Protein AF-A0A528A328-F1 (afdb_monomer)

Mean predicted aligned error: 10.1 Å

Solvent-accessible surface area (backbone atoms only — not comparable to full-atom values): 20280 Å² total; per-residue (Å²): 141,82,87,83,80,82,81,82,80,79,80,78,79,71,83,81,82,72,77,69,77,69,71,61,53,51,69,28,57,78,76,39,37,48,49,30,46,51,32,46,52,52,65,34,55,24,26,31,38,63,46,91,80,43,56,60,36,64,26,91,90,56,56,72,57,54,87,68,56,26,10,54,72,44,31,53,42,51,80,50,40,56,34,80,84,41,39,85,50,71,60,88,83,60,57,90,80,44,56,45,72,46,92,92,31,29,45,74,56,52,77,40,63,56,55,30,54,50,25,37,76,72,71,38,53,66,82,52,16,73,36,63,86,58,40,70,76,72,56,93,68,87,82,75,37,47,42,71,79,43,34,32,39,46,29,31,34,68,56,39,48,52,52,34,60,75,57,34,54,46,23,68,69,32,44,50,54,50,50,54,31,34,77,69,64,78,41,73,77,93,72,78,57,56,82,18,33,40,36,42,37,34,30,29,66,61,53,95,86,57,67,70,71,50,36,58,74,49,35,35,79,86,72,43,52,28,26,55,45,35,42,35,42,36,31,34,54,42,94,73,31,38,37,32,37,34,36,33,66,92,50,82,84,58,93,66,74,62,50,63,88,62,63,83,63,75,86,30,63,98,30,28,57,55,39,46,45,56,43,30,70,44,56,58,69,43,48,99,84,68,47,77,51,70,55,67,48,70,65,57,34,26,87,48,71,87,36,27,64,68,61,59,53,69,59,66,37,82,54,81,82,54,69,62,42,98,85,67,46,71,54,89,59,79,44,56,70,79,71,79,72,86,76,85,77,133

Structure (mmCIF, N/CA/C/O backbone):
data_AF-A0A528A328-F1
#
_entry.id   AF-A0A528A328-F1
#
loop_
_atom_site.group_PDB
_atom_site.id
_atom_site.type_symbol
_atom_site.label_atom_id
_atom_site.label_alt_id
_atom_site.label_comp_id
_atom_site.label_asym_id
_atom_site.label_entity_id
_atom_site.label_seq_id
_atom_site.pdbx_PDB_ins_code
_atom_site.Cartn_x
_atom_site.Cartn_y
_atom_site.Cartn_z
_atom_site.occupancy
_atom_site.B_iso_or_equiv
_atom_site.auth_seq_id
_atom_site.auth_comp_id
_atom_site.auth_asym_id
_atom_site.auth_atom_id
_atom_site.pdbx_PDB_model_num
ATOM 1 N N . MET A 1 1 ? -40.397 -60.801 20.544 1.00 38.62 1 MET A N 1
ATOM 2 C CA . MET A 1 1 ? -40.030 -59.503 21.150 1.00 38.62 1 MET A CA 1
ATOM 3 C C . MET A 1 1 ? -38.823 -58.959 20.402 1.00 38.62 1 MET A C 1
ATOM 5 O O . MET A 1 1 ? -37.729 -59.456 20.615 1.00 38.62 1 MET A O 1
ATOM 9 N N . ALA A 1 2 ? -39.024 -58.018 19.479 1.00 33.09 2 ALA A N 1
ATOM 10 C CA . ALA A 1 2 ? -37.942 -57.333 18.773 1.00 33.09 2 ALA A CA 1
ATOM 11 C C . ALA A 1 2 ? -37.992 -55.853 19.168 1.00 33.09 2 ALA A C 1
ATOM 13 O O . ALA A 1 2 ? -39.017 -55.197 18.990 1.00 33.09 2 ALA A O 1
ATOM 14 N N . VAL A 1 3 ? -36.916 -55.365 19.781 1.00 36.00 3 VAL A N 1
ATOM 15 C CA . VAL A 1 3 ? -36.786 -53.984 20.256 1.00 36.00 3 VAL A CA 1
ATOM 16 C C . VAL A 1 3 ? -36.278 -53.131 19.097 1.00 36.00 3 VAL A C 1
ATOM 18 O O . VAL A 1 3 ? -35.139 -53.292 18.665 1.00 36.00 3 VAL A O 1
ATOM 21 N N . VAL A 1 4 ? -37.113 -52.223 18.593 1.00 33.97 4 VAL A N 1
ATOM 22 C CA . VAL A 1 4 ? -36.712 -51.213 17.604 1.00 33.97 4 VAL A CA 1
ATOM 23 C C . VAL A 1 4 ? -36.100 -50.028 18.353 1.00 33.97 4 VAL A C 1
ATOM 25 O O . VAL A 1 4 ? -36.809 -49.250 18.992 1.00 33.97 4 VAL A O 1
ATOM 28 N N . LYS A 1 5 ? -34.770 -49.897 18.306 1.00 39.75 5 LYS A N 1
ATOM 29 C CA . LYS A 1 5 ? -34.056 -48.713 18.804 1.00 39.75 5 LYS A CA 1
ATOM 30 C C . LYS A 1 5 ? -34.183 -47.585 17.779 1.00 39.75 5 LYS A C 1
ATOM 32 O O . LYS A 1 5 ? -33.644 -47.688 16.682 1.00 39.75 5 LYS A O 1
ATOM 37 N N . HIS A 1 6 ? -34.879 -46.515 18.149 1.00 37.41 6 HIS A N 1
ATOM 38 C CA . HIS A 1 6 ? -34.892 -45.270 17.386 1.00 37.41 6 HIS A CA 1
ATOM 39 C C . HIS A 1 6 ? -33.588 -44.511 17.661 1.00 37.41 6 HIS A C 1
ATOM 41 O O . HIS A 1 6 ? -33.342 -44.089 18.790 1.00 37.41 6 HIS A O 1
ATOM 47 N N . PHE A 1 7 ? -32.745 -44.354 16.640 1.00 37.19 7 PHE A N 1
ATOM 48 C CA . PHE A 1 7 ? -31.633 -43.407 16.667 1.00 37.19 7 PHE A CA 1
ATOM 49 C C . PHE A 1 7 ? -32.174 -42.025 16.290 1.00 37.19 7 PHE A C 1
ATOM 51 O O . PHE A 1 7 ? -32.590 -41.807 15.155 1.00 37.19 7 PHE A O 1
ATOM 58 N N . ALA A 1 8 ? -32.182 -41.096 17.244 1.00 34.78 8 ALA A N 1
ATOM 59 C CA . ALA A 1 8 ? -32.396 -39.687 16.951 1.00 34.78 8 ALA A CA 1
ATOM 60 C C . ALA A 1 8 ? -31.116 -39.130 16.309 1.00 34.78 8 ALA A C 1
ATOM 62 O O . ALA A 1 8 ? -30.078 -39.033 16.963 1.00 34.78 8 ALA A O 1
ATOM 63 N N . VAL A 1 9 ? -31.180 -38.798 15.020 1.00 36.00 9 VAL A N 1
ATOM 64 C CA . VAL A 1 9 ? -30.121 -38.052 14.333 1.00 36.00 9 VAL A CA 1
ATOM 65 C C . VAL A 1 9 ? -30.273 -36.589 14.737 1.00 36.00 9 VAL A C 1
ATOM 67 O O . VAL A 1 9 ? -31.183 -35.899 14.282 1.00 36.00 9 VAL A O 1
ATOM 70 N N . LEU A 1 10 ? -29.405 -36.127 15.637 1.00 32.75 10 LEU A N 1
ATOM 71 C CA . LEU A 1 10 ? -29.280 -34.714 15.970 1.00 32.75 10 LEU A CA 1
ATOM 72 C C . LEU A 1 10 ? -28.600 -34.013 14.785 1.00 32.75 10 LEU A C 1
ATOM 74 O O . LEU A 1 10 ? -27.381 -34.067 14.637 1.00 32.75 10 LEU A O 1
ATOM 78 N N . VAL A 1 11 ? -29.394 -33.395 13.910 1.00 37.59 11 VAL A N 1
ATOM 79 C CA . VAL A 1 11 ? -28.880 -32.519 12.853 1.00 37.59 11 VAL A CA 1
ATOM 80 C C . VAL A 1 11 ? -28.444 -31.217 13.519 1.00 37.59 11 VAL A C 1
ATOM 82 O O . VAL A 1 11 ? -29.255 -30.331 13.780 1.00 37.59 11 VAL A O 1
ATOM 85 N N . VAL A 1 12 ? -27.156 -31.120 13.843 1.00 38.59 12 VAL A N 1
ATOM 86 C CA . VAL A 1 12 ? -26.534 -29.853 14.233 1.00 38.59 12 VAL A CA 1
ATOM 87 C C . VAL A 1 12 ? -26.416 -29.014 12.963 1.00 38.59 12 VAL A C 1
ATOM 89 O O . VAL A 1 12 ? -25.504 -29.202 12.162 1.00 38.59 12 VAL A O 1
ATOM 92 N N . LEU A 1 13 ? -27.380 -28.118 12.750 1.00 36.62 13 LEU A N 1
ATOM 93 C CA . LEU A 1 13 ? -27.268 -27.037 11.775 1.00 36.62 13 LEU A CA 1
ATOM 94 C C . LEU A 1 13 ? -26.183 -26.075 12.271 1.00 36.62 13 LEU A C 1
ATOM 96 O O . LEU A 1 13 ? -26.455 -25.162 13.046 1.00 36.62 13 LEU A O 1
ATOM 100 N N . LEU A 1 14 ? -24.939 -26.312 11.856 1.00 34.28 14 LEU A N 1
ATOM 101 C CA . LEU A 1 14 ? -23.902 -25.289 11.921 1.00 34.28 14 LEU A CA 1
ATOM 102 C C . LEU A 1 14 ? -24.316 -24.171 10.954 1.00 34.28 14 LEU A C 1
ATOM 104 O O . LEU A 1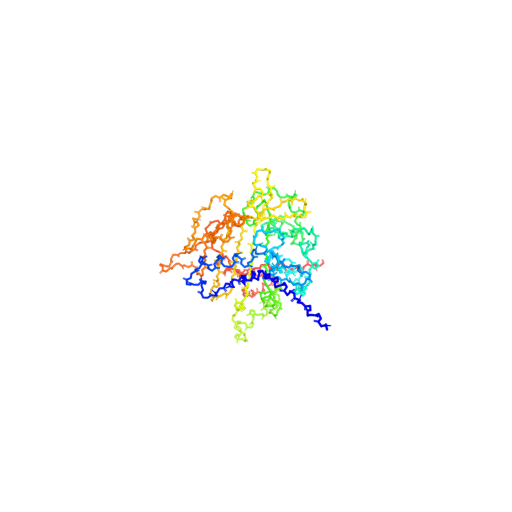 14 ? -24.562 -24.466 9.780 1.00 34.28 14 LEU A O 1
ATOM 108 N N . PRO A 1 15 ? -24.424 -22.908 11.398 1.00 36.34 15 PRO A N 1
ATOM 109 C CA . PRO A 1 15 ? -24.646 -21.812 10.477 1.00 36.34 15 PRO A CA 1
ATOM 110 C C . PRO A 1 15 ? -23.382 -21.684 9.628 1.00 36.34 15 PRO A C 1
ATOM 112 O O . PRO A 1 15 ? -22.338 -21.243 10.105 1.00 36.34 15 PRO A O 1
ATOM 115 N N . ILE A 1 16 ? -23.459 -22.111 8.369 1.00 39.78 16 ILE A N 1
ATOM 116 C CA . ILE A 1 16 ? -22.447 -21.786 7.369 1.00 39.78 16 ILE A CA 1
ATOM 117 C C . ILE A 1 16 ? -22.645 -20.302 7.059 1.00 39.78 16 ILE A C 1
ATOM 119 O O . ILE A 1 16 ? -23.382 -19.930 6.151 1.00 39.78 16 ILE A O 1
ATOM 123 N N . CYS A 1 17 ? -22.033 -19.442 7.870 1.00 37.12 17 CYS A N 1
ATOM 124 C CA . CYS A 1 17 ? -21.898 -18.027 7.562 1.00 37.12 17 CYS A CA 1
ATOM 125 C C . CYS A 1 17 ? -20.707 -17.873 6.608 1.00 37.12 17 CYS A C 1
ATOM 127 O O . CYS A 1 17 ? -19.646 -17.389 6.978 1.00 37.12 17 CYS A O 1
ATOM 129 N N . THR A 1 18 ? -20.846 -18.370 5.379 1.00 40.81 18 THR A N 1
ATOM 130 C CA . THR A 1 18 ? -19.931 -18.018 4.290 1.00 40.81 18 THR A CA 1
ATOM 131 C C . THR A 1 18 ? -20.533 -16.835 3.554 1.00 40.81 18 THR A C 1
ATOM 133 O O . THR A 1 18 ? -21.063 -16.980 2.454 1.00 40.81 18 THR A O 1
ATOM 136 N N . SER A 1 19 ? -20.471 -15.649 4.156 1.00 44.66 19 SER A N 1
ATOM 137 C CA . SER A 1 19 ? -20.361 -14.450 3.334 1.00 44.66 19 SER A CA 1
ATOM 138 C C . SER A 1 19 ? -18.970 -14.516 2.715 1.00 44.66 19 SER A C 1
ATOM 140 O O . SER A 1 19 ? -17.992 -14.105 3.336 1.00 44.66 19 SER A O 1
ATOM 142 N N . ALA A 1 20 ? -18.863 -15.142 1.539 1.00 49.88 20 ALA A N 1
ATOM 143 C CA . ALA A 1 20 ? -17.681 -14.967 0.713 1.00 49.88 20 ALA A CA 1
ATOM 144 C C . ALA A 1 20 ? -17.474 -13.458 0.582 1.00 49.88 20 ALA A C 1
ATOM 146 O O . ALA A 1 20 ? -18.425 -12.735 0.268 1.00 49.88 20 ALA A O 1
ATOM 147 N N . LEU A 1 21 ? -16.276 -12.987 0.920 1.00 59.59 21 LEU A N 1
ATOM 148 C CA . LEU A 1 21 ? -15.929 -11.593 0.713 1.00 59.59 21 LEU A CA 1
ATOM 149 C C . LEU A 1 21 ? -16.174 -11.287 -0.755 1.00 59.59 21 LEU A C 1
ATOM 151 O O . LEU A 1 21 ? -15.656 -11.993 -1.618 1.00 59.59 21 LEU A O 1
ATOM 155 N N . ALA A 1 22 ? -17.040 -10.312 -1.024 1.00 61.31 22 ALA A N 1
ATOM 156 C CA . ALA A 1 22 ? -17.242 -9.858 -2.385 1.00 61.31 22 ALA A CA 1
ATOM 157 C C . ALA A 1 22 ? -15.893 -9.323 -2.868 1.00 61.31 22 ALA A C 1
ATOM 159 O O . ALA A 1 22 ? -15.351 -8.387 -2.280 1.00 61.31 22 ALA A O 1
ATOM 160 N N . GLU A 1 23 ? -15.320 -9.979 -3.873 1.00 77.44 23 GLU A N 1
ATOM 161 C CA . GLU A 1 23 ? -14.085 -9.507 -4.480 1.00 77.44 23 GLU A CA 1
ATOM 162 C C . GLU A 1 23 ? -14.366 -8.182 -5.205 1.00 77.44 23 GLU A C 1
ATOM 164 O O . GLU A 1 23 ? -15.417 -8.060 -5.848 1.00 77.44 23 GLU A O 1
ATOM 169 N N . PRO A 1 24 ? -13.461 -7.190 -5.107 1.00 85.06 24 PRO A N 1
ATOM 170 C CA . PRO A 1 24 ? -13.595 -5.936 -5.837 1.00 85.06 24 PRO A CA 1
ATOM 171 C C . PRO A 1 24 ? -13.787 -6.201 -7.332 1.00 85.06 24 PRO A C 1
ATOM 173 O O . PRO A 1 24 ? -13.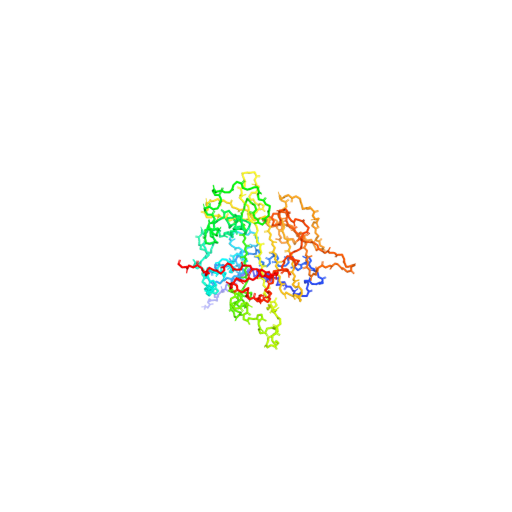066 -7.000 -7.930 1.00 85.06 24 PRO A O 1
ATOM 176 N N . VAL A 1 25 ? -14.768 -5.539 -7.946 1.00 88.69 25 VAL A N 1
ATOM 177 C CA . VAL A 1 25 ? -15.111 -5.756 -9.354 1.00 88.69 25 VAL A CA 1
ATOM 178 C C . VAL A 1 25 ? -14.419 -4.682 -10.206 1.00 88.69 25 VAL A C 1
ATOM 180 O O . VAL A 1 25 ? -14.833 -3.527 -10.146 1.00 88.69 25 VAL A O 1
ATOM 183 N N . PRO A 1 26 ? -13.444 -5.016 -11.079 1.00 89.06 26 PRO A N 1
ATOM 184 C CA . PRO A 1 26 ? -12.599 -4.014 -11.744 1.00 89.06 26 PRO A CA 1
ATOM 185 C C . PRO A 1 26 ? -13.340 -2.923 -12.531 1.00 89.06 26 PRO A C 1
ATOM 187 O O . PRO A 1 26 ? -12.880 -1.787 -12.598 1.00 89.06 26 PRO A O 1
ATOM 190 N N . ILE A 1 27 ? -14.508 -3.222 -13.119 1.00 90.25 27 ILE A N 1
ATOM 191 C CA . ILE A 1 27 ? -15.288 -2.207 -13.851 1.00 90.25 27 ILE A CA 1
ATOM 192 C C . ILE A 1 27 ? -15.820 -1.098 -12.926 1.00 90.25 27 ILE A C 1
ATOM 194 O O . ILE A 1 27 ? -15.982 0.045 -13.361 1.00 90.25 27 ILE A O 1
ATOM 198 N N . GLU A 1 28 ? -16.037 -1.402 -11.642 1.00 94.19 28 GLU A N 1
ATOM 199 C CA . GLU A 1 28 ? -16.511 -0.432 -10.656 1.00 94.19 28 GLU A CA 1
ATOM 200 C C . GLU A 1 28 ? -15.466 0.638 -10.347 1.00 94.19 28 GLU A C 1
ATOM 202 O O . GLU A 1 28 ? -15.857 1.754 -10.014 1.00 94.19 28 GLU A O 1
ATOM 207 N N . ALA A 1 29 ? -14.176 0.381 -10.588 1.00 94.06 29 ALA A N 1
ATOM 208 C CA . ALA A 1 29 ? -13.132 1.402 -10.522 1.00 94.06 29 ALA A CA 1
ATOM 209 C C . ALA A 1 29 ? -13.456 2.640 -11.383 1.00 94.06 29 ALA A C 1
ATOM 211 O O . ALA A 1 29 ? -13.094 3.752 -11.011 1.00 94.06 29 ALA A O 1
ATOM 212 N N . MET A 1 30 ? -14.167 2.467 -12.509 1.00 92.50 30 MET A N 1
ATOM 213 C CA . MET A 1 30 ? -14.619 3.577 -13.361 1.00 92.50 30 MET A CA 1
ATOM 214 C C . MET A 1 30 ? -16.078 3.971 -13.118 1.00 92.50 30 MET A C 1
ATOM 216 O O . MET A 1 30 ? -16.416 5.148 -13.210 1.00 92.50 30 MET A O 1
ATOM 220 N N . THR A 1 31 ? -16.970 3.002 -12.881 1.00 94.31 31 THR A N 1
ATOM 221 C CA . THR A 1 31 ? -18.421 3.267 -12.850 1.00 94.31 31 THR A CA 1
ATOM 222 C C . THR A 1 31 ? -18.960 3.599 -11.464 1.00 94.31 31 THR A C 1
ATOM 224 O O . THR A 1 31 ? -19.997 4.250 -11.363 1.00 94.31 31 THR A O 1
ATOM 227 N N . ASN A 1 32 ? -18.297 3.133 -10.405 1.00 95.62 32 ASN A N 1
ATOM 228 C CA . ASN A 1 32 ? -18.663 3.382 -9.014 1.00 95.62 32 ASN A CA 1
ATOM 229 C C . ASN A 1 32 ? -17.403 3.415 -8.120 1.00 95.62 32 ASN A C 1
ATOM 231 O O . ASN A 1 32 ? -17.203 2.529 -7.284 1.00 95.62 32 ASN A O 1
ATOM 235 N N . PRO A 1 33 ? -16.523 4.413 -8.314 1.00 95.38 33 PRO A N 1
ATOM 236 C CA . PRO A 1 33 ? -15.176 4.395 -7.752 1.00 95.38 33 PRO A CA 1
ATOM 237 C C . PRO A 1 33 ? -15.161 4.405 -6.218 1.00 95.38 33 PRO A C 1
ATOM 239 O O . PRO A 1 33 ? -14.352 3.698 -5.624 1.00 95.38 33 PRO A O 1
ATOM 242 N N . SER A 1 34 ? -16.074 5.132 -5.556 1.00 96.69 34 SER A N 1
ATOM 243 C CA . SER A 1 34 ? -16.158 5.121 -4.085 1.00 96.69 34 SER A CA 1
ATOM 244 C C . SER A 1 34 ? -16.568 3.750 -3.539 1.00 96.69 34 SER A C 1
ATOM 246 O O . SER A 1 34 ? -16.018 3.308 -2.535 1.00 96.69 34 SER A O 1
ATOM 248 N N . LYS A 1 35 ? -17.482 3.037 -4.212 1.00 96.50 35 LYS A N 1
ATOM 249 C CA . LYS A 1 35 ? -17.810 1.653 -3.843 1.00 96.50 35 LYS A CA 1
ATOM 250 C C . LYS A 1 35 ? -16.605 0.734 -4.031 1.00 96.50 35 LYS A C 1
ATOM 252 O O . LYS A 1 35 ? -16.276 -0.009 -3.115 1.00 96.50 35 LYS A O 1
ATOM 257 N N . HIS A 1 36 ? -15.934 0.820 -5.181 1.00 97.06 36 HIS A N 1
ATOM 258 C CA . HIS A 1 36 ? -14.749 0.007 -5.476 1.00 97.06 36 HIS A CA 1
ATOM 259 C C . HIS A 1 36 ? -13.634 0.223 -4.447 1.00 97.06 36 HIS A C 1
ATOM 261 O O . HIS A 1 36 ? -13.035 -0.734 -3.962 1.00 97.06 36 HIS A O 1
ATOM 267 N N . ALA A 1 37 ? -13.407 1.476 -4.042 1.00 97.69 37 ALA A N 1
ATOM 268 C CA . ALA A 1 37 ? -12.489 1.812 -2.959 1.00 97.69 37 ALA A CA 1
ATOM 269 C C . ALA A 1 37 ? -12.859 1.099 -1.653 1.00 97.69 37 ALA A C 1
ATOM 271 O O . ALA A 1 37 ? -11.994 0.504 -1.010 1.00 97.69 37 ALA A O 1
ATOM 272 N N . TRP A 1 38 ? -14.132 1.141 -1.255 1.00 97.75 38 TRP A N 1
ATOM 273 C CA . TRP A 1 38 ? -14.598 0.468 -0.046 1.00 97.75 38 TRP A CA 1
ATOM 274 C C . TRP A 1 38 ? -14.502 -1.056 -0.133 1.00 97.75 38 TRP A C 1
ATOM 276 O O . TRP A 1 38 ? -14.123 -1.687 0.852 1.00 97.75 38 TRP A O 1
ATOM 286 N N . ASP A 1 39 ? -14.776 -1.652 -1.291 1.00 97.06 39 ASP A N 1
ATOM 287 C CA . ASP A 1 39 ? -14.614 -3.094 -1.497 1.00 97.06 39 ASP A CA 1
ATOM 288 C C . ASP A 1 39 ? -13.140 -3.509 -1.378 1.00 97.06 39 ASP A C 1
ATOM 290 O O . ASP A 1 39 ? -12.832 -4.495 -0.706 1.00 97.06 39 ASP A O 1
ATOM 294 N N . LEU A 1 40 ? -12.214 -2.717 -1.936 1.00 97.81 40 LEU A N 1
ATOM 295 C CA . LEU A 1 40 ? -10.771 -2.894 -1.734 1.00 97.81 40 LEU A CA 1
ATOM 296 C C . LEU A 1 40 ? -10.396 -2.761 -0.256 1.00 97.81 40 LEU A C 1
ATOM 298 O O . LEU A 1 40 ? -9.693 -3.613 0.284 1.00 97.81 40 LEU A O 1
ATOM 302 N N . PHE A 1 41 ? -10.887 -1.723 0.422 1.00 98.12 41 PHE A N 1
ATOM 303 C CA . PHE A 1 41 ? -10.616 -1.509 1.841 1.00 98.12 41 PHE A CA 1
ATOM 304 C C . PHE A 1 41 ? -11.073 -2.697 2.685 1.00 98.12 41 PHE A C 1
ATOM 306 O O . PHE A 1 41 ? -10.321 -3.164 3.539 1.00 98.12 41 PHE A O 1
ATOM 313 N N . LEU A 1 42 ? -12.280 -3.208 2.433 1.00 97.00 42 LEU A N 1
ATOM 314 C CA . LEU A 1 42 ? -12.795 -4.397 3.096 1.00 97.00 42 LEU A CA 1
ATOM 315 C C . LEU A 1 42 ? -11.890 -5.592 2.799 1.00 97.00 42 LEU A C 1
ATOM 317 O O . LEU A 1 42 ? -11.327 -6.146 3.737 1.00 97.00 42 LEU A O 1
ATOM 321 N N . ALA A 1 43 ? -11.685 -5.945 1.527 1.00 95.81 43 ALA A N 1
ATOM 322 C CA . ALA A 1 43 ? -10.908 -7.116 1.119 1.00 95.81 43 ALA A CA 1
ATOM 323 C C . ALA A 1 43 ? -9.492 -7.147 1.722 1.00 95.81 43 ALA A C 1
ATOM 325 O O . ALA A 1 43 ? -9.005 -8.210 2.111 1.00 95.81 43 ALA A O 1
ATOM 326 N N . LEU A 1 44 ? -8.848 -5.985 1.837 1.00 97.88 44 LEU A N 1
ATOM 327 C CA . LEU A 1 44 ? -7.474 -5.874 2.315 1.00 97.88 44 LEU A CA 1
ATOM 328 C C . LEU A 1 44 ? -7.353 -5.807 3.842 1.00 97.88 44 LEU A C 1
ATOM 330 O O . LEU A 1 44 ? -6.331 -6.238 4.374 1.00 97.88 44 LEU A O 1
ATOM 334 N N . ASN A 1 45 ? -8.366 -5.312 4.560 1.00 98.06 45 ASN A N 1
ATOM 335 C CA . ASN A 1 45 ? -8.298 -5.107 6.014 1.00 98.06 45 ASN A CA 1
ATOM 336 C C . ASN A 1 45 ? -8.950 -6.219 6.853 1.00 98.06 45 ASN A C 1
ATOM 338 O O . ASN A 1 45 ? -8.992 -6.120 8.086 1.00 98.06 45 ASN A O 1
ATOM 342 N N . TYR A 1 46 ? -9.418 -7.306 6.229 1.00 97.00 46 TYR A N 1
ATOM 343 C CA . TYR A 1 46 ? -9.699 -8.532 6.981 1.00 97.00 46 TYR A CA 1
ATOM 344 C C . TYR A 1 46 ? -8.417 -9.072 7.623 1.00 97.00 46 TYR A C 1
ATOM 346 O O . TYR A 1 46 ? -7.349 -9.002 7.008 1.00 97.00 46 TYR A O 1
ATOM 354 N N . PRO A 1 47 ? -8.504 -9.658 8.829 1.00 97.31 47 PRO A N 1
ATOM 355 C CA . PRO A 1 47 ? -7.398 -10.417 9.387 1.00 97.31 47 PRO A CA 1
ATOM 356 C C . PRO A 1 47 ? -6.966 -11.535 8.432 1.00 97.31 47 PRO A C 1
ATOM 358 O O . PRO A 1 47 ? -7.796 -12.284 7.917 1.00 97.31 47 PRO A O 1
ATOM 361 N N . ALA A 1 48 ? -5.666 -11.650 8.202 1.00 96.94 48 ALA A N 1
ATOM 362 C CA . ALA A 1 48 ? -5.068 -12.662 7.353 1.00 96.94 48 ALA A CA 1
ATOM 363 C C . ALA A 1 48 ? -4.916 -14.002 8.078 1.00 96.94 48 ALA A C 1
ATOM 365 O O . ALA A 1 48 ? -4.801 -14.072 9.308 1.00 96.94 48 ALA A O 1
ATOM 366 N N . LYS A 1 49 ? -4.822 -15.076 7.288 1.00 95.44 49 LYS A N 1
ATOM 367 C CA . LYS A 1 49 ? -4.264 -16.349 7.749 1.00 95.44 49 LYS A CA 1
ATOM 368 C C . LYS A 1 49 ? -2.815 -16.162 8.195 1.00 95.44 49 LYS A C 1
ATOM 370 O O . LYS A 1 49 ? -2.157 -15.170 7.889 1.00 95.44 49 LYS A O 1
ATOM 375 N N . ASN A 1 50 ? -2.292 -17.170 8.890 1.00 93.94 50 ASN A N 1
ATOM 376 C CA . ASN A 1 50 ? -0.869 -17.232 9.198 1.00 93.94 50 ASN A CA 1
ATOM 377 C C . ASN A 1 50 ? -0.042 -17.135 7.892 1.00 93.94 50 ASN A C 1
ATOM 379 O O . ASN A 1 50 ? -0.171 -18.033 7.054 1.00 93.94 50 ASN A O 1
ATOM 383 N N . PRO A 1 51 ? 0.824 -16.114 7.726 1.00 94.50 51 PRO A N 1
ATOM 384 C CA . PRO A 1 51 ? 1.594 -15.919 6.497 1.00 94.50 51 PRO A CA 1
ATOM 385 C C . PRO A 1 51 ? 2.611 -17.043 6.242 1.00 94.50 51 PRO A C 1
ATOM 387 O O . PRO A 1 51 ? 3.031 -17.232 5.105 1.00 94.50 51 PRO A O 1
ATOM 390 N N . ALA A 1 52 ? 2.944 -17.848 7.263 1.00 92.31 52 ALA A N 1
ATOM 391 C CA . ALA A 1 52 ? 3.724 -19.077 7.102 1.00 92.31 52 ALA A CA 1
ATOM 392 C C . ALA A 1 52 ? 2.981 -20.176 6.321 1.00 92.31 52 ALA A C 1
ATOM 394 O O . ALA A 1 52 ? 3.611 -21.113 5.837 1.00 92.31 52 ALA A O 1
ATOM 395 N N . VAL A 1 53 ? 1.647 -20.100 6.256 1.00 92.19 53 VAL A N 1
ATOM 396 C CA . VAL A 1 53 ? 0.815 -20.981 5.430 1.00 92.19 53 VAL A CA 1
ATOM 397 C C . VAL A 1 53 ? 0.644 -20.354 4.056 1.00 92.19 53 VAL A C 1
ATOM 399 O O . VAL A 1 53 ? 0.979 -20.978 3.054 1.00 92.19 53 VAL A O 1
ATOM 402 N N . GLU A 1 54 ? 0.120 -19.127 4.015 1.00 93.38 54 GLU A N 1
ATOM 403 C CA . GLU A 1 54 ? -0.125 -18.405 2.771 1.00 93.38 54 GLU A CA 1
ATOM 404 C C . GLU A 1 54 ? -0.272 -16.903 3.039 1.00 93.38 54 GLU A C 1
ATOM 406 O O . GLU A 1 54 ? -1.017 -16.486 3.928 1.00 93.38 54 GLU A O 1
ATOM 411 N N . ARG A 1 55 ? 0.437 -16.089 2.253 1.00 96.25 55 ARG A N 1
ATOM 412 C CA . ARG A 1 55 ? 0.328 -14.626 2.263 1.00 96.25 55 ARG A CA 1
ATOM 413 C C . ARG A 1 55 ? -0.860 -14.171 1.418 1.00 96.25 55 ARG A C 1
ATOM 415 O O . ARG A 1 55 ? -1.140 -14.751 0.375 1.00 96.25 55 ARG A O 1
ATOM 422 N N . GLY A 1 56 ? -1.486 -13.070 1.813 1.00 96.19 56 GLY A N 1
ATOM 423 C CA . GLY A 1 56 ? -2.512 -12.383 1.035 1.00 96.19 56 GLY A CA 1
ATOM 424 C C . GLY A 1 56 ? -3.894 -13.028 1.088 1.00 96.19 56 GLY A C 1
ATOM 425 O O . GLY A 1 56 ? -4.727 -12.710 0.247 1.00 96.19 56 GLY A O 1
ATOM 426 N N . VAL A 1 57 ? -4.148 -13.912 2.058 1.00 95.69 57 VAL A N 1
ATOM 427 C CA . VAL A 1 57 ? -5.417 -14.640 2.171 1.00 95.69 57 VAL A CA 1
ATOM 428 C C . VAL A 1 57 ? -6.094 -14.331 3.508 1.00 95.69 57 VAL A C 1
ATOM 430 O O . VAL A 1 57 ? -5.460 -14.512 4.553 1.00 95.69 57 VAL A O 1
ATOM 433 N N . PRO A 1 58 ? -7.371 -13.905 3.514 1.00 96.19 58 PRO A N 1
ATOM 434 C CA . PRO A 1 58 ? -8.110 -13.649 4.745 1.00 96.19 58 PRO A CA 1
ATOM 435 C C . PRO A 1 58 ? -8.344 -14.943 5.535 1.00 96.19 58 PRO A C 1
ATOM 437 O O . PRO A 1 58 ? -8.520 -16.027 4.965 1.00 96.19 58 PRO A O 1
ATOM 440 N N . ASP A 1 59 ? -8.354 -14.835 6.860 1.00 95.69 59 ASP A N 1
ATOM 441 C CA . ASP A 1 59 ? -8.713 -15.931 7.754 1.00 95.69 59 ASP A CA 1
ATOM 442 C C . ASP A 1 59 ? -10.245 -16.045 7.845 1.00 95.69 59 ASP A C 1
ATOM 444 O O . ASP A 1 59 ? -10.884 -15.173 8.436 1.00 95.69 59 ASP A O 1
ATOM 448 N N . PRO A 1 60 ? -10.865 -17.116 7.309 1.00 93.75 60 PRO A N 1
ATOM 449 C CA . PRO A 1 60 ? -12.318 -17.271 7.337 1.00 93.75 60 PRO A CA 1
ATOM 450 C C . PRO A 1 60 ? -12.878 -17.496 8.750 1.00 93.75 60 PRO A C 1
ATOM 452 O O . PRO A 1 60 ? -14.093 -17.547 8.919 1.00 93.75 60 PRO A O 1
ATOM 455 N N . GLN A 1 61 ? -12.017 -17.690 9.755 1.00 94.88 61 GLN A N 1
ATOM 456 C CA . GLN A 1 61 ? -12.415 -17.846 11.153 1.00 94.88 61 GLN A CA 1
ATOM 457 C C . GLN A 1 61 ? -12.452 -16.521 11.919 1.00 94.88 61 GLN A C 1
ATOM 459 O O . GLN A 1 61 ? -12.875 -16.516 13.074 1.00 94.88 61 GLN A O 1
ATOM 464 N N . LYS A 1 62 ? -12.008 -15.418 11.305 1.00 95.44 62 LYS A N 1
ATOM 465 C CA . LYS A 1 62 ? -11.951 -14.101 11.939 1.00 95.44 62 LYS A CA 1
ATOM 466 C C . LYS A 1 62 ? -12.944 -13.132 11.318 1.00 95.44 62 LYS A C 1
ATOM 468 O O . LYS A 1 62 ? -13.190 -13.147 10.112 1.00 95.44 62 LYS A O 1
ATOM 473 N N . ALA A 1 63 ? -13.500 -12.274 12.160 1.00 95.19 63 ALA A N 1
ATOM 474 C CA . ALA A 1 63 ? -14.367 -11.192 11.738 1.00 95.19 63 ALA A CA 1
ATOM 475 C C . ALA A 1 63 ? -13.549 -9.947 11.369 1.00 95.19 63 ALA A C 1
ATOM 477 O O . ALA A 1 63 ? -12.415 -9.745 11.817 1.00 95.19 63 ALA A O 1
ATOM 478 N N . LEU A 1 64 ? -14.150 -9.073 10.562 1.00 94.94 64 LEU A N 1
ATOM 479 C CA . LEU A 1 64 ? -13.593 -7.753 10.304 1.00 94.94 64 LEU A CA 1
ATOM 480 C C . LEU A 1 64 ? -13.445 -6.982 11.622 1.00 94.94 64 LEU A C 1
ATOM 482 O O . LEU A 1 64 ? -14.381 -6.915 12.414 1.00 94.94 64 LEU A O 1
ATOM 486 N N . GLY A 1 65 ? -12.274 -6.388 11.844 1.00 94.81 65 GLY A N 1
ATOM 487 C CA . GLY A 1 65 ? -11.97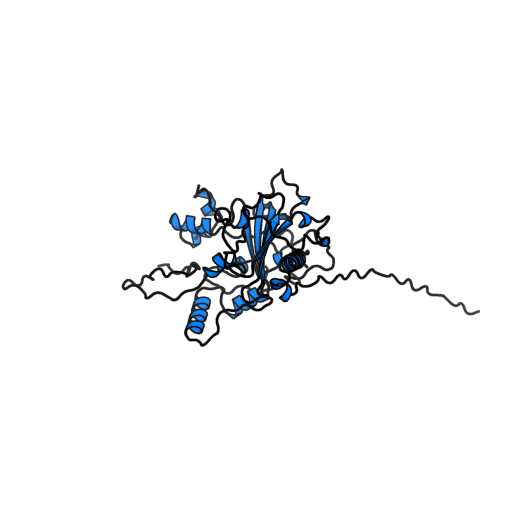5 -5.645 13.070 1.00 94.81 65 GLY A CA 1
ATOM 488 C C . GLY A 1 65 ? -11.296 -6.459 14.171 1.00 94.81 65 GLY A C 1
ATOM 489 O O . GLY A 1 65 ? -10.709 -5.838 15.061 1.00 94.81 65 GLY A O 1
ATOM 490 N N . ASP A 1 66 ? -11.275 -7.794 14.082 1.00 96.88 66 ASP A N 1
ATOM 491 C CA . ASP A 1 66 ? -10.493 -8.634 14.997 1.00 96.88 66 ASP A CA 1
ATOM 492 C C . ASP A 1 66 ? -8.993 -8.291 14.930 1.00 96.88 66 ASP A C 1
ATOM 494 O O . ASP A 1 66 ? -8.490 -7.652 13.995 1.00 96.88 66 ASP A O 1
ATOM 498 N N . ASP A 1 67 ? -8.251 -8.706 15.954 1.00 94.00 67 ASP A N 1
ATOM 499 C CA . ASP A 1 67 ? -6.806 -8.508 16.013 1.00 94.00 67 ASP A CA 1
ATOM 500 C C . ASP A 1 67 ? -6.037 -9.506 15.135 1.00 94.00 67 ASP A C 1
ATOM 502 O O . ASP A 1 67 ? -6.404 -10.677 14.959 1.00 94.00 67 ASP A O 1
ATOM 506 N N . GLY A 1 68 ? -4.906 -9.038 14.613 1.00 93.94 68 GLY A N 1
ATOM 507 C CA . GLY A 1 68 ? -4.015 -9.785 13.733 1.00 93.94 68 GLY A CA 1
ATOM 508 C C . GLY A 1 68 ? -3.493 -8.915 12.599 1.00 93.94 68 GLY A C 1
ATOM 509 O O . GLY A 1 68 ? -3.963 -7.793 12.414 1.00 93.94 68 GLY A O 1
ATOM 510 N N . LEU A 1 69 ? -2.534 -9.460 11.850 1.00 96.62 69 LEU A N 1
ATOM 511 C CA . LEU A 1 69 ? -2.120 -8.880 10.577 1.00 96.62 69 LEU A CA 1
ATOM 512 C C . LEU A 1 69 ? -3.318 -8.873 9.632 1.00 96.62 69 LEU A C 1
ATOM 514 O O . LEU A 1 69 ? -4.058 -9.854 9.564 1.00 96.62 69 LEU A O 1
ATOM 518 N N . THR A 1 70 ? -3.496 -7.782 8.913 1.00 97.75 70 THR A N 1
ATOM 519 C CA . THR A 1 70 ? -4.438 -7.675 7.801 1.00 97.75 70 THR A CA 1
ATOM 520 C C . THR A 1 70 ? -3.914 -8.400 6.558 1.00 97.75 70 THR A C 1
ATOM 522 O O . THR A 1 70 ? -2.733 -8.749 6.472 1.00 97.75 70 THR A O 1
ATOM 525 N N . VAL A 1 71 ? -4.783 -8.654 5.574 1.00 98.31 71 VAL A N 1
ATOM 526 C CA . VAL A 1 71 ? -4.407 -9.304 4.305 1.00 98.31 71 VAL A CA 1
ATOM 527 C C . VAL A 1 71 ? -3.222 -8.597 3.650 1.00 98.31 71 VAL A C 1
ATOM 529 O O . VAL A 1 71 ? -2.229 -9.255 3.326 1.00 98.31 71 VAL A O 1
ATOM 532 N N . TRP A 1 72 ? -3.286 -7.272 3.506 1.00 98.19 72 TRP A N 1
ATOM 533 C CA . TRP A 1 72 ? -2.214 -6.511 2.864 1.00 98.19 72 TRP A CA 1
ATOM 534 C C . TRP A 1 72 ? -0.913 -6.525 3.678 1.00 98.19 72 TRP A C 1
AT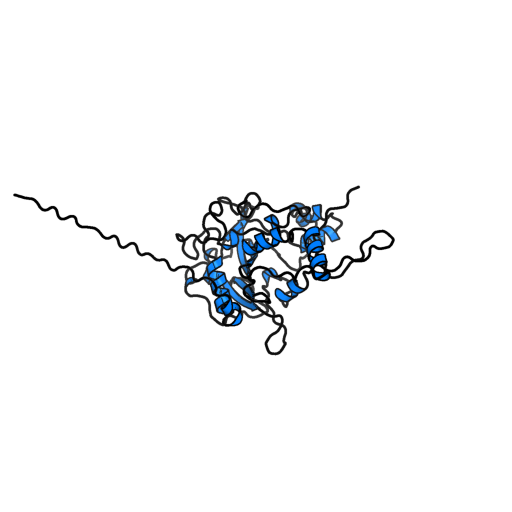OM 536 O O . TRP A 1 72 ? 0.164 -6.577 3.091 1.00 98.19 72 TRP A O 1
ATOM 546 N N . GLU A 1 73 ? -0.978 -6.580 5.012 1.00 97.81 73 GLU A N 1
ATOM 547 C CA . GLU A 1 73 ? 0.208 -6.683 5.877 1.00 97.81 73 GLU A CA 1
ATOM 548 C C . GLU A 1 73 ? 0.963 -8.004 5.739 1.00 97.81 73 GLU A C 1
ATOM 550 O O . GLU A 1 73 ? 2.055 -8.135 6.275 1.00 97.81 73 GLU A O 1
ATOM 555 N N . THR A 1 74 ? 0.417 -8.996 5.038 1.00 97.94 74 THR A N 1
ATOM 556 C CA . THR A 1 74 ? 1.144 -10.242 4.752 1.00 97.94 74 THR A CA 1
ATOM 557 C C . THR A 1 74 ? 1.826 -10.241 3.388 1.00 97.94 74 THR A C 1
ATOM 559 O O . THR A 1 74 ? 2.574 -11.165 3.072 1.00 97.94 74 THR A O 1
ATOM 562 N N . TRP A 1 75 ? 1.599 -9.223 2.561 1.00 98.38 75 TRP A N 1
ATOM 563 C CA . TRP A 1 75 ? 2.246 -9.079 1.259 1.00 98.38 75 TRP A CA 1
ATOM 564 C C . TRP A 1 75 ? 3.731 -8.722 1.376 1.00 98.38 75 TRP A C 1
ATOM 566 O O . TRP A 1 75 ? 4.214 -8.402 2.464 1.00 98.38 75 TRP A O 1
ATOM 576 N N . LYS A 1 76 ? 4.458 -8.786 0.253 1.00 97.62 76 LYS A N 1
ATOM 577 C CA . LYS A 1 76 ? 5.885 -8.447 0.212 1.00 97.62 76 LYS A CA 1
ATOM 578 C C . LYS A 1 76 ? 6.090 -6.969 0.519 1.00 97.62 76 LYS A C 1
ATOM 580 O O . LYS A 1 76 ? 5.524 -6.117 -0.165 1.00 97.62 76 LYS A O 1
ATOM 585 N N . HIS A 1 77 ? 6.898 -6.680 1.532 1.00 94.56 77 HIS A N 1
ATOM 586 C CA . HIS A 1 77 ? 7.327 -5.325 1.861 1.00 94.56 77 HIS A CA 1
ATOM 587 C C . HIS A 1 77 ? 8.346 -4.814 0.830 1.00 94.56 77 HIS A C 1
ATOM 589 O O . HIS A 1 77 ? 9.130 -5.601 0.301 1.00 94.56 77 HIS A O 1
ATOM 595 N N . GLY A 1 78 ? 8.387 -3.505 0.558 1.00 90.06 78 GLY A N 1
ATOM 596 C CA . GLY A 1 78 ? 9.343 -2.912 -0.393 1.00 90.06 78 GLY A CA 1
ATOM 597 C C . GLY A 1 78 ? 10.806 -3.272 -0.090 1.00 90.06 78 GLY A C 1
ATOM 598 O O . GLY A 1 78 ? 11.554 -3.646 -0.989 1.00 90.06 78 GLY A O 1
ATOM 599 N N . GLU A 1 79 ? 11.179 -3.269 1.192 1.00 86.81 79 GLU A N 1
ATOM 600 C CA . GLU A 1 79 ? 12.503 -3.692 1.699 1.00 86.81 79 GLU A CA 1
ATOM 601 C C . GLU A 1 79 ? 12.803 -5.199 1.518 1.00 86.81 79 GLU A C 1
ATOM 603 O O . GLU A 1 79 ? 13.952 -5.615 1.637 1.00 86.81 79 GLU A O 1
ATOM 608 N N . GLU A 1 80 ? 11.805 -6.041 1.216 1.00 93.31 80 GLU A N 1
ATOM 609 C CA . GLU A 1 80 ? 12.034 -7.436 0.803 1.00 93.31 80 GLU A CA 1
ATOM 610 C C . GLU A 1 80 ? 12.331 -7.552 -0.703 1.00 93.31 80 GLU A C 1
ATOM 612 O O . GLU A 1 80 ? 12.780 -8.606 -1.152 1.00 93.31 80 GLU A O 1
ATOM 617 N N . VAL A 1 81 ? 12.043 -6.510 -1.491 1.00 93.50 81 VAL A N 1
ATOM 618 C CA . VAL A 1 81 ? 12.068 -6.544 -2.962 1.00 93.50 81 VAL A CA 1
ATOM 619 C C . VAL A 1 81 ? 13.227 -5.732 -3.530 1.00 93.50 81 VAL A C 1
ATOM 621 O O . VAL A 1 81 ? 13.976 -6.224 -4.371 1.00 93.50 81 VAL A O 1
ATOM 624 N N . PHE A 1 82 ? 13.407 -4.502 -3.054 1.00 88.75 82 PHE A N 1
ATOM 625 C CA . PHE A 1 82 ? 14.441 -3.584 -3.527 1.00 88.75 82 PHE A CA 1
ATOM 626 C C . PHE A 1 82 ? 15.684 -3.685 -2.641 1.00 88.75 82 PHE A C 1
ATOM 628 O O . PHE A 1 82 ? 15.955 -2.828 -1.803 1.00 88.75 82 PHE A O 1
ATOM 635 N N . LEU A 1 83 ? 16.424 -4.779 -2.813 1.00 87.19 83 LEU A N 1
ATOM 636 C CA . LEU A 1 83 ? 17.576 -5.105 -1.976 1.00 87.19 83 LEU A CA 1
ATOM 637 C C . LEU A 1 83 ? 18.826 -4.292 -2.335 1.00 87.19 83 LEU A C 1
ATOM 639 O O . LEU A 1 83 ? 18.996 -3.795 -3.453 1.00 87.19 83 LEU A O 1
ATOM 643 N N . ALA A 1 84 ? 19.759 -4.227 -1.381 1.00 80.38 84 ALA A N 1
ATOM 644 C CA . ALA A 1 84 ? 21.072 -3.627 -1.588 1.00 80.38 84 ALA A CA 1
ATOM 645 C C . ALA A 1 84 ? 21.763 -4.202 -2.838 1.00 80.38 84 ALA A C 1
ATOM 647 O O . ALA A 1 84 ? 21.718 -5.408 -3.098 1.00 80.38 84 ALA A O 1
ATOM 648 N N . ASN A 1 85 ? 22.422 -3.325 -3.600 1.00 80.25 85 ASN A N 1
ATOM 649 C CA . ASN A 1 85 ? 23.097 -3.647 -4.862 1.00 80.25 85 ASN A CA 1
ATOM 650 C C . ASN A 1 85 ? 22.183 -4.264 -5.939 1.00 80.25 85 ASN A C 1
ATOM 652 O O . ASN A 1 85 ? 22.681 -4.931 -6.842 1.00 80.25 85 ASN A O 1
ATOM 656 N N . GLY A 1 86 ? 20.859 -4.089 -5.837 1.00 84.75 86 GLY A N 1
ATOM 657 C CA . GLY A 1 86 ? 19.915 -4.666 -6.796 1.00 84.75 86 GLY A CA 1
ATOM 658 C C . GLY A 1 86 ? 19.890 -6.197 -6.774 1.00 84.75 86 GLY A C 1
ATOM 659 O O . GLY A 1 86 ? 19.610 -6.825 -7.800 1.00 84.75 86 GLY A O 1
ATOM 660 N N . ALA A 1 87 ? 20.231 -6.808 -5.633 1.00 92.00 87 ALA A N 1
ATOM 661 C CA . ALA A 1 87 ? 20.250 -8.258 -5.496 1.00 92.00 87 ALA A CA 1
ATOM 662 C C . ALA A 1 87 ? 18.861 -8.863 -5.791 1.00 92.00 87 ALA A C 1
ATOM 664 O O . ALA A 1 87 ? 17.848 -8.247 -5.451 1.00 92.00 87 ALA A O 1
ATOM 665 N N . PRO A 1 88 ? 18.791 -10.070 -6.388 1.00 96.19 88 PRO A N 1
ATOM 666 C CA . PRO A 1 88 ? 17.522 -10.753 -6.603 1.00 96.19 88 PRO A CA 1
ATOM 667 C C . PRO A 1 88 ? 16.760 -10.934 -5.285 1.00 96.19 88 PRO A C 1
ATOM 669 O O . PRO A 1 88 ? 17.345 -11.454 -4.326 1.00 96.19 88 PRO A O 1
ATOM 672 N N . PRO A 1 89 ? 15.480 -10.536 -5.218 1.00 97.12 89 PRO A N 1
ATOM 673 C CA . PRO A 1 89 ? 14.699 -10.698 -4.006 1.00 97.12 89 PRO A CA 1
ATOM 674 C C . PRO A 1 89 ? 14.406 -12.179 -3.733 1.00 97.12 89 PRO A C 1
ATOM 676 O O . PRO A 1 89 ? 14.359 -12.997 -4.662 1.00 97.12 89 PRO A O 1
ATOM 679 N N . PRO A 1 90 ? 14.203 -12.563 -2.461 1.00 97.56 90 PRO A N 1
ATOM 680 C CA . PRO A 1 90 ? 13.803 -13.917 -2.129 1.00 97.56 90 PRO A CA 1
ATOM 681 C C . PRO A 1 90 ? 12.392 -14.211 -2.657 1.00 97.56 90 PRO A C 1
ATOM 683 O O . PRO A 1 90 ? 11.613 -13.306 -2.957 1.00 97.56 90 PRO A O 1
ATOM 686 N N . LYS A 1 91 ? 12.047 -15.500 -2.743 1.00 97.56 91 LYS A N 1
ATOM 687 C CA . LYS A 1 91 ? 10.739 -15.958 -3.240 1.00 97.56 91 LYS A CA 1
ATOM 688 C C . LYS A 1 91 ? 9.580 -15.367 -2.430 1.00 97.56 91 LYS A C 1
ATOM 690 O O . LYS A 1 91 ? 9.749 -15.006 -1.264 1.00 97.56 91 LYS A O 1
ATOM 695 N N . TRP A 1 92 ? 8.390 -15.347 -3.031 1.00 97.44 92 TRP A N 1
ATOM 696 C CA . TRP A 1 92 ? 7.156 -14.855 -2.408 1.00 97.44 92 TRP A CA 1
ATOM 697 C C . TRP A 1 92 ? 6.929 -15.424 -0.997 1.00 97.44 92 TRP A C 1
ATOM 699 O O . TRP A 1 92 ? 6.623 -14.684 -0.065 1.00 97.44 92 TRP A O 1
ATOM 709 N N . GLU A 1 93 ? 7.146 -16.727 -0.818 1.00 95.81 93 GLU A N 1
ATOM 710 C CA . GLU A 1 93 ? 6.898 -17.439 0.439 1.00 95.81 93 GLU A CA 1
ATOM 711 C C . GLU A 1 93 ? 7.961 -17.171 1.521 1.00 95.81 93 GLU A C 1
ATOM 713 O O . GLU A 1 93 ? 7.736 -17.460 2.694 1.00 95.81 93 GLU A O 1
ATOM 718 N N . ASP A 1 94 ? 9.119 -16.615 1.158 1.00 96.00 94 ASP A N 1
ATOM 719 C CA . ASP A 1 94 ? 10.180 -16.302 2.115 1.00 96.00 94 ASP A CA 1
ATOM 720 C C . ASP A 1 94 ? 9.754 -15.128 3.001 1.00 96.00 94 ASP A C 1
ATOM 722 O O . ASP A 1 94 ? 9.332 -14.096 2.487 1.00 96.00 94 ASP A O 1
ATOM 726 N N . MET A 1 95 ? 9.854 -15.269 4.321 1.00 94.19 95 MET A N 1
ATOM 727 C CA . MET A 1 95 ? 9.511 -14.231 5.305 1.00 94.19 95 MET A CA 1
ATOM 728 C C . MET A 1 95 ? 10.714 -13.782 6.142 1.00 94.19 95 MET A C 1
ATOM 730 O O . MET A 1 95 ? 10.554 -13.041 7.104 1.00 94.19 95 MET A O 1
ATOM 734 N N . SER A 1 96 ? 11.920 -14.255 5.823 1.00 93.19 96 SER A N 1
ATOM 735 C CA . SER A 1 96 ? 13.116 -14.059 6.652 1.00 93.19 96 SER A CA 1
ATOM 736 C C . SER A 1 96 ? 13.550 -12.598 6.782 1.00 93.19 96 SER A C 1
ATOM 738 O O . SER A 1 96 ? 14.234 -12.253 7.746 1.00 93.19 96 SER A O 1
ATOM 740 N N . LEU A 1 97 ? 13.143 -11.751 5.834 1.00 91.38 97 LEU A N 1
ATOM 741 C CA . LEU A 1 97 ? 13.480 -10.330 5.789 1.00 91.38 97 LEU A CA 1
ATOM 742 C C . LEU A 1 97 ? 12.405 -9.420 6.404 1.00 91.38 97 LEU A C 1
ATOM 744 O O . LEU A 1 97 ? 12.687 -8.246 6.631 1.00 91.38 97 LEU A O 1
ATOM 748 N N . ASP A 1 98 ? 11.210 -9.936 6.713 1.00 93.75 98 ASP A N 1
ATOM 749 C CA . ASP A 1 98 ? 10.137 -9.153 7.332 1.00 93.75 98 ASP A CA 1
ATOM 750 C C . ASP A 1 98 ? 9.879 -9.616 8.781 1.00 93.75 98 ASP A C 1
ATOM 752 O O . ASP A 1 98 ? 9.152 -10.589 9.022 1.00 93.75 98 ASP A O 1
ATOM 756 N N . PRO A 1 99 ? 10.434 -8.907 9.784 1.00 91.88 99 PRO A N 1
ATOM 757 C CA . PRO A 1 99 ? 10.254 -9.249 11.188 1.00 91.88 99 PRO A CA 1
ATOM 758 C C . PRO A 1 99 ? 8.818 -9.042 11.684 1.00 91.88 99 PRO A C 1
ATOM 760 O O . PRO A 1 99 ? 8.532 -9.428 12.816 1.00 91.88 99 PRO A O 1
ATOM 763 N N . SER A 1 100 ? 7.919 -8.445 10.894 1.00 91.69 100 SER A N 1
ATOM 764 C CA . SER A 1 100 ? 6.515 -8.252 11.271 1.00 91.69 100 SER A CA 1
ATOM 765 C C . SER A 1 100 ? 5.656 -9.504 11.065 1.00 91.69 100 SER A C 1
ATOM 767 O O . SER A 1 100 ? 4.601 -9.623 11.684 1.00 91.69 100 SER A O 1
ATOM 769 N N . LEU A 1 101 ? 6.125 -10.472 10.269 1.00 93.06 101 LEU A N 1
ATOM 770 C CA . LEU A 1 101 ? 5.352 -11.665 9.892 1.00 93.06 101 LEU A CA 1
ATOM 771 C C . LEU A 1 101 ? 5.500 -12.844 10.856 1.00 93.06 101 LEU A C 1
ATOM 773 O O . LEU A 1 101 ? 4.799 -13.849 10.730 1.00 93.06 101 LEU A O 1
ATOM 777 N N . VAL A 1 102 ? 6.410 -12.745 11.824 1.00 90.12 102 VAL A N 1
ATOM 778 C CA . VAL A 1 102 ? 6.580 -13.761 12.868 1.00 90.12 102 VAL A CA 1
ATOM 779 C C . VAL A 1 102 ? 5.675 -13.466 14.072 1.00 90.12 102 VAL A C 1
ATOM 781 O O . VAL A 1 102 ? 5.275 -12.319 14.282 1.00 90.12 102 VAL A O 1
ATOM 784 N N . PRO A 1 103 ? 5.347 -14.462 14.916 1.00 86.12 103 PRO A N 1
ATOM 785 C CA . PRO A 1 103 ? 4.581 -14.219 16.137 1.00 86.12 103 PRO A CA 1
ATOM 786 C C . PRO A 1 103 ? 5.229 -13.149 17.027 1.00 86.12 103 PRO A C 1
ATOM 788 O O . PRO A 1 103 ? 6.417 -13.234 17.338 1.00 86.12 103 PRO A O 1
ATOM 791 N N . ASN A 1 104 ? 4.441 -12.159 17.465 1.00 86.19 104 ASN A N 1
ATOM 792 C CA . ASN A 1 104 ? 4.915 -10.968 18.193 1.00 86.19 104 ASN A CA 1
ATOM 793 C C . ASN A 1 104 ? 5.966 -10.139 17.430 1.00 86.19 104 ASN A C 1
ATOM 795 O O . ASN A 1 104 ? 6.763 -9.420 18.048 1.00 86.19 104 ASN A O 1
ATOM 799 N N . GLY A 1 105 ? 5.955 -10.262 16.102 1.00 89.12 105 GLY A N 1
ATOM 800 C CA . GLY A 1 105 ? 6.819 -9.555 15.180 1.00 89.12 105 GLY A CA 1
ATOM 801 C C . GLY A 1 105 ? 6.774 -8.047 15.368 1.00 89.12 105 GLY A C 1
ATOM 802 O O . GLY A 1 105 ? 5.792 -7.479 15.854 1.00 89.12 105 GLY A O 1
ATOM 803 N N . LYS A 1 106 ? 7.883 -7.396 15.025 1.00 92.31 106 LYS A N 1
ATOM 804 C CA . LYS A 1 106 ? 7.995 -5.940 15.085 1.00 92.31 106 LYS A CA 1
ATOM 805 C C . LYS A 1 106 ? 7.765 -5.368 13.703 1.00 92.31 106 LYS A C 1
ATOM 807 O O . LYS A 1 106 ? 8.325 -5.870 12.734 1.00 92.31 106 LYS A O 1
ATOM 812 N N . LYS A 1 107 ? 6.953 -4.319 13.634 1.00 89.81 107 LYS A N 1
ATOM 813 C CA . LYS A 1 107 ? 6.648 -3.608 12.402 1.00 89.81 107 LYS A CA 1
ATOM 814 C C . LYS A 1 107 ? 7.942 -3.120 11.755 1.00 89.81 107 LYS A C 1
ATOM 816 O O . LYS A 1 107 ? 8.770 -2.492 12.424 1.00 89.81 107 LYS A O 1
ATOM 821 N N . LEU A 1 108 ? 8.101 -3.445 10.477 1.00 86.31 108 LEU A N 1
ATOM 822 C CA . LEU A 1 108 ? 9.153 -2.914 9.627 1.00 86.31 108 LEU A CA 1
ATOM 823 C C . LEU A 1 108 ? 8.645 -1.605 9.025 1.00 86.31 108 LEU A C 1
ATOM 825 O O . LEU A 1 108 ? 7.571 -1.585 8.432 1.00 86.31 108 LEU A O 1
ATOM 829 N N . PHE A 1 109 ? 9.392 -0.524 9.226 1.00 85.56 109 PHE A N 1
ATOM 830 C CA . PHE A 1 109 ? 9.093 0.774 8.634 1.00 85.56 109 PHE A CA 1
ATOM 831 C C . PHE A 1 109 ? 10.168 1.128 7.616 1.00 85.56 109 PHE A C 1
ATOM 833 O O . PHE A 1 109 ? 11.354 0.889 7.852 1.00 85.56 109 PHE A O 1
ATOM 840 N N . GLU A 1 110 ? 9.746 1.731 6.513 1.00 79.69 110 GLU A N 1
ATOM 841 C CA . GLU A 1 110 ? 10.632 2.314 5.518 1.00 79.69 110 GLU A CA 1
ATOM 842 C C . GLU A 1 110 ? 11.420 3.481 6.104 1.00 79.69 110 GLU A C 1
ATOM 844 O O . GLU A 1 110 ? 10.943 4.244 6.952 1.00 79.69 110 GLU A O 1
ATOM 849 N N . ILE A 1 111 ? 12.633 3.658 5.591 1.00 69.75 111 ILE A N 1
ATOM 850 C CA . ILE A 1 111 ? 13.450 4.817 5.921 1.00 69.75 111 ILE A CA 1
ATOM 851 C C . ILE A 1 111 ? 12.905 6.023 5.146 1.00 69.75 111 ILE A C 1
ATOM 853 O O . ILE A 1 111 ? 12.828 5.966 3.915 1.00 69.75 111 ILE A O 1
ATOM 857 N N . PRO A 1 112 ? 12.563 7.138 5.819 1.00 68.50 112 PRO A N 1
ATOM 858 C CA . PRO A 1 112 ? 12.107 8.339 5.133 1.00 68.50 112 PRO A CA 1
ATOM 859 C C . PRO A 1 112 ? 13.128 8.797 4.084 1.00 68.50 112 PRO A C 1
ATOM 861 O O . PRO A 1 112 ? 14.286 9.083 4.397 1.00 68.50 112 PRO A O 1
ATOM 864 N N . LYS A 1 113 ? 12.703 8.878 2.819 1.00 68.94 113 LYS A N 1
ATOM 865 C CA . LYS A 1 113 ? 13.587 9.213 1.685 1.00 68.94 113 LYS A CA 1
ATOM 866 C C . LYS A 1 113 ? 14.221 10.599 1.833 1.00 68.94 113 LYS A C 1
ATOM 868 O O . LYS A 1 113 ? 15.353 10.809 1.401 1.00 68.94 113 LYS A O 1
ATOM 873 N N . THR A 1 114 ? 13.519 11.529 2.478 1.00 64.31 114 THR A N 1
ATOM 874 C CA . THR A 1 114 ? 14.022 12.865 2.827 1.00 64.31 114 THR A CA 1
ATOM 875 C C . THR A 1 114 ? 15.232 12.792 3.754 1.00 64.31 114 THR A C 1
ATOM 877 O O . THR A 1 114 ? 16.235 13.444 3.477 1.00 64.31 114 THR A O 1
ATOM 880 N N . LEU A 1 115 ? 15.219 11.913 4.762 1.00 66.44 115 LEU A N 1
ATOM 881 C CA . LEU A 1 115 ? 16.375 11.695 5.639 1.00 66.44 115 LEU A CA 1
ATOM 882 C C . LEU A 1 115 ? 17.583 11.155 4.868 1.00 66.44 115 LEU A C 1
ATOM 884 O O . LEU A 1 115 ? 18.705 11.606 5.092 1.00 66.44 115 LEU A O 1
ATOM 888 N N . VAL A 1 116 ? 17.368 10.237 3.921 1.00 68.12 116 VAL A N 1
ATOM 889 C CA . VAL A 1 116 ? 18.452 9.731 3.063 1.00 68.12 116 VAL A CA 1
ATOM 890 C C . VAL A 1 116 ? 19.053 10.869 2.230 1.00 68.12 116 VAL A C 1
ATOM 892 O O . VAL A 1 116 ? 20.272 11.047 2.202 1.00 68.12 116 VAL A O 1
ATOM 895 N N . LEU A 1 117 ? 18.209 11.685 1.588 1.00 67.00 117 LEU A N 1
ATOM 896 C CA . LEU A 1 117 ? 18.652 12.833 0.791 1.00 67.00 117 LEU A CA 1
ATOM 897 C C . LEU A 1 117 ? 19.422 13.859 1.629 1.00 67.00 117 LEU A C 1
ATOM 899 O O . LEU A 1 117 ? 20.446 14.373 1.181 1.00 67.00 117 LEU A O 1
ATOM 903 N N . GLU A 1 118 ? 18.958 14.161 2.838 1.00 66.50 118 GLU A N 1
ATOM 904 C CA . GLU A 1 118 ? 19.640 15.078 3.749 1.00 66.50 118 GLU A CA 1
ATOM 905 C C . GLU A 1 118 ? 20.981 14.526 4.242 1.00 66.50 118 GLU A C 1
ATOM 907 O O . GLU A 1 118 ? 21.962 15.274 4.298 1.00 66.50 118 GLU A O 1
ATOM 912 N N . GLY A 1 119 ? 21.055 13.226 4.544 1.00 70.38 119 GLY A N 1
ATOM 913 C CA . GLY A 1 119 ? 22.303 12.551 4.901 1.00 70.38 119 GLY A CA 1
ATOM 914 C C . GLY A 1 119 ? 23.345 12.692 3.794 1.00 70.38 119 GLY A C 1
ATOM 915 O O . GLY A 1 119 ? 24.463 13.148 4.044 1.00 70.38 119 GLY A O 1
ATOM 916 N N . VAL A 1 120 ? 22.951 12.408 2.549 1.00 71.62 120 VAL A N 1
ATOM 917 C CA . VAL A 1 120 ? 23.816 12.579 1.370 1.00 71.62 120 VAL A CA 1
ATOM 918 C C . VAL A 1 120 ? 24.216 14.044 1.172 1.00 71.62 120 VAL A C 1
ATOM 920 O O . VAL A 1 120 ? 25.397 14.340 0.992 1.00 71.62 120 VAL A O 1
ATOM 923 N N . ARG A 1 121 ? 23.271 14.992 1.267 1.00 71.88 121 ARG A N 1
ATOM 924 C CA . ARG A 1 121 ? 23.560 16.442 1.188 1.00 71.88 121 ARG A CA 1
ATOM 925 C C . ARG A 1 121 ? 24.533 16.911 2.271 1.00 71.88 121 ARG A C 1
ATOM 927 O O . ARG A 1 121 ? 25.248 17.886 2.066 1.00 71.88 121 ARG A O 1
ATOM 934 N N . SER A 1 122 ? 24.573 16.206 3.396 1.00 72.00 122 SER A N 1
ATOM 935 C CA . SER A 1 122 ? 25.468 16.472 4.524 1.00 72.00 122 SER A CA 1
ATOM 936 C C . SER A 1 122 ? 26.820 15.758 4.414 1.00 72.00 122 SER A C 1
ATOM 938 O O . SER A 1 122 ? 27.610 15.796 5.356 1.00 72.00 122 SER A O 1
ATOM 940 N N . GLY A 1 123 ? 27.112 15.125 3.274 1.00 74.94 123 GLY A N 1
ATOM 941 C CA . GLY A 1 123 ? 28.399 14.490 2.986 1.00 74.94 123 GLY A CA 1
ATOM 942 C C . GLY A 1 123 ? 28.505 13.020 3.398 1.00 74.94 123 GLY A C 1
ATOM 943 O O . GLY A 1 123 ? 29.601 12.467 3.336 1.00 74.94 123 GLY A O 1
ATOM 944 N N . MET A 1 124 ? 27.406 12.377 3.810 1.00 74.31 124 MET A N 1
ATOM 945 C CA . MET A 1 124 ? 27.385 10.926 4.028 1.00 74.31 124 MET A CA 1
ATOM 946 C C . MET A 1 124 ? 27.415 10.180 2.691 1.00 74.31 124 MET A C 1
ATOM 948 O O . MET A 1 124 ? 26.830 10.631 1.703 1.00 74.31 124 MET A O 1
ATOM 952 N N . SER A 1 125 ? 28.039 9.000 2.661 1.00 71.62 125 SER A N 1
ATOM 953 C CA . SER A 1 125 ? 27.817 8.076 1.548 1.00 71.62 125 SER A CA 1
ATOM 954 C C . SER A 1 125 ? 26.354 7.604 1.541 1.00 71.62 125 SER A C 1
ATOM 956 O O . SER A 1 125 ? 25.719 7.569 2.601 1.00 71.62 125 SER A O 1
ATOM 958 N N . PRO A 1 126 ? 25.798 7.195 0.387 1.00 66.50 126 PRO A N 1
ATOM 959 C CA . PRO A 1 126 ? 24.458 6.610 0.335 1.00 66.50 126 PRO A CA 1
ATOM 960 C C . PRO A 1 126 ? 24.259 5.473 1.351 1.00 66.50 126 PRO A C 1
ATOM 962 O O . PRO A 1 126 ? 23.282 5.492 2.092 1.00 66.50 126 PRO A O 1
ATOM 965 N N . ASP A 1 127 ? 25.237 4.573 1.499 1.00 66.94 127 ASP A N 1
ATOM 966 C CA . ASP A 1 127 ? 25.212 3.462 2.470 1.00 66.94 127 ASP A CA 1
ATOM 967 C C . ASP A 1 127 ? 25.204 3.902 3.941 1.00 66.94 127 ASP A C 1
ATOM 969 O O . ASP A 1 127 ? 24.812 3.150 4.838 1.00 66.94 127 ASP A O 1
ATOM 973 N N . GLN A 1 128 ? 25.728 5.093 4.222 1.00 67.12 128 GLN A N 1
ATOM 974 C CA . GLN A 1 128 ? 25.657 5.710 5.543 1.00 67.12 128 GLN A CA 1
ATOM 975 C C . GLN A 1 128 ? 24.296 6.387 5.741 1.00 67.12 128 GLN A C 1
ATOM 977 O O . GLN A 1 128 ? 23.704 6.260 6.808 1.00 67.12 128 GLN A O 1
ATOM 982 N N . ALA A 1 129 ? 23.773 7.045 4.704 1.00 64.56 129 ALA A N 1
ATOM 983 C CA . ALA A 1 129 ? 22.502 7.759 4.744 1.00 64.56 129 ALA A CA 1
ATOM 984 C C . ALA A 1 129 ? 21.273 6.829 4.827 1.00 64.56 129 ALA A C 1
ATOM 986 O O . ALA A 1 129 ? 20.268 7.193 5.430 1.00 64.56 129 ALA A O 1
ATOM 987 N N . VAL A 1 130 ? 21.350 5.608 4.286 1.00 61.44 130 VAL A N 1
ATOM 988 C CA . VAL A 1 130 ? 20.298 4.578 4.420 1.00 61.44 130 VAL A CA 1
ATOM 989 C C . VAL A 1 130 ? 20.378 3.790 5.734 1.00 61.44 130 VAL A C 1
ATOM 991 O O . VAL A 1 130 ? 19.640 2.834 5.928 1.00 61.44 130 VAL A O 1
ATOM 994 N N . ARG A 1 131 ? 21.258 4.152 6.676 1.00 61.78 131 ARG A N 1
ATOM 995 C CA . ARG A 1 131 ? 21.265 3.585 8.035 1.00 61.78 131 ARG A CA 1
ATOM 996 C C . ARG A 1 131 ? 20.674 4.603 9.007 1.00 61.78 131 ARG A C 1
ATOM 998 O O . ARG A 1 131 ? 21.357 5.469 9.551 1.00 61.78 131 ARG A O 1
ATOM 1005 N N . ALA A 1 132 ? 19.354 4.517 9.182 1.00 50.78 132 ALA A N 1
ATOM 1006 C CA . ALA A 1 132 ? 18.525 5.491 9.900 1.00 50.78 132 ALA A CA 1
ATOM 1007 C C . ALA A 1 132 ? 18.935 5.749 11.372 1.00 50.78 132 ALA A C 1
ATOM 1009 O O . ALA A 1 132 ? 18.596 6.796 11.938 1.00 50.78 132 ALA A O 1
ATOM 1010 N N . ASP A 1 133 ? 19.697 4.842 11.996 1.00 49.62 133 ASP A N 1
ATOM 1011 C CA . ASP A 1 133 ? 20.205 4.994 13.366 1.00 49.62 133 ASP A CA 1
ATOM 1012 C C . ASP A 1 133 ? 21.290 6.084 13.505 1.00 49.62 133 ASP A C 1
ATOM 1014 O O . ASP A 1 133 ? 21.493 6.616 14.603 1.00 49.62 133 ASP A O 1
ATOM 1018 N N . GLN A 1 134 ? 21.953 6.447 12.401 1.00 42.31 134 GLN A N 1
ATOM 1019 C CA . GLN A 1 134 ? 23.009 7.464 12.350 1.00 42.31 134 GLN A CA 1
ATOM 1020 C C . GLN A 1 134 ? 22.499 8.832 11.872 1.00 42.31 134 GLN A C 1
ATOM 1022 O O . GLN A 1 134 ? 22.947 9.863 12.374 1.00 42.31 134 GLN A O 1
ATOM 1027 N N . VAL A 1 135 ? 21.527 8.867 10.957 1.00 42.41 135 VAL A N 1
ATOM 1028 C CA . VAL A 1 135 ? 21.033 10.116 10.341 1.00 42.41 135 VAL A CA 1
ATOM 1029 C C . VAL A 1 135 ? 20.179 10.945 11.309 1.00 42.41 135 VAL A C 1
ATOM 1031 O O . VAL A 1 135 ? 20.364 12.157 11.432 1.00 42.41 135 VAL A O 1
ATOM 1034 N N . SER A 1 136 ? 19.320 10.284 12.092 1.00 41.16 136 SER A N 1
ATOM 1035 C CA . SER A 1 136 ? 18.430 10.928 13.075 1.00 41.16 136 SER A CA 1
ATOM 1036 C C . SER A 1 136 ? 19.163 11.599 14.251 1.00 41.16 136 SER A C 1
ATOM 1038 O O . SER A 1 136 ? 18.617 12.499 14.886 1.00 41.16 136 SER A O 1
ATOM 1040 N N . LYS A 1 137 ? 20.411 11.199 14.543 1.00 40.06 137 LYS A N 1
ATOM 1041 C CA . LYS A 1 137 ? 21.239 11.790 15.614 1.00 40.06 137 LYS A CA 1
ATOM 1042 C C . LYS A 1 137 ? 22.019 13.031 15.176 1.00 40.06 137 LYS A C 1
ATOM 1044 O O . LYS A 1 137 ? 22.443 13.802 16.036 1.00 40.06 137 LYS A O 1
ATOM 1049 N N . VAL A 1 138 ? 22.234 13.215 13.873 1.00 39.19 138 VAL A N 1
ATOM 1050 C CA . VAL A 1 138 ? 23.136 14.245 13.330 1.00 39.19 138 VAL A CA 1
ATOM 1051 C C . VAL A 1 138 ? 22.374 15.468 12.818 1.00 39.19 138 VAL A C 1
ATOM 1053 O O . VAL A 1 138 ? 22.876 16.587 12.917 1.00 39.19 138 VAL A O 1
ATOM 1056 N N . LEU A 1 139 ? 21.148 15.295 12.325 1.00 36.41 139 LEU A N 1
ATOM 1057 C CA . LEU A 1 139 ? 20.444 16.346 11.597 1.00 36.41 139 LEU A CA 1
ATOM 1058 C C . LEU A 1 139 ? 19.259 16.893 12.401 1.00 36.41 139 LEU A C 1
ATOM 1060 O O . LEU A 1 139 ? 18.198 16.287 12.498 1.00 36.41 139 LEU A O 1
ATOM 1064 N N . LYS A 1 140 ? 19.440 18.091 12.978 1.00 37.50 140 LYS A N 1
ATOM 1065 C CA . LYS A 1 140 ? 18.356 18.932 13.524 1.00 37.50 140 LYS A CA 1
ATOM 1066 C C . LYS A 1 140 ? 17.605 19.649 12.390 1.00 37.50 140 LYS A C 1
ATOM 1068 O O . LYS A 1 140 ? 17.491 20.873 12.412 1.00 37.50 140 LYS A O 1
ATOM 1073 N N . VAL A 1 141 ? 17.166 18.922 11.368 1.00 36.72 141 VAL A N 1
ATOM 1074 C CA . VAL A 1 141 ? 16.405 19.507 10.257 1.00 36.72 141 VAL A CA 1
ATOM 1075 C C . VAL A 1 141 ? 14.919 19.458 10.609 1.00 36.72 141 VAL A C 1
ATOM 1077 O O . VAL A 1 141 ? 14.427 18.461 11.134 1.00 36.72 141 VAL A O 1
ATOM 1080 N N . ALA A 1 142 ? 14.214 20.571 10.399 1.00 36.69 142 ALA A N 1
ATOM 1081 C CA . ALA A 1 142 ? 12.757 20.602 10.460 1.00 36.69 142 ALA A CA 1
ATOM 1082 C C . ALA A 1 142 ? 12.237 19.928 9.174 1.00 36.69 142 ALA A C 1
ATOM 1084 O O . ALA A 1 142 ? 12.441 20.509 8.112 1.00 36.69 142 ALA A O 1
ATOM 1085 N N . PRO A 1 143 ? 11.628 18.729 9.221 1.00 44.22 143 PRO A N 1
ATOM 1086 C CA . PRO A 1 143 ? 11.386 17.957 7.998 1.00 44.22 143 PRO A CA 1
ATOM 1087 C C . PRO A 1 143 ? 10.181 18.498 7.225 1.00 44.22 143 PRO A C 1
ATOM 1089 O O . PRO A 1 143 ? 9.226 18.920 7.863 1.00 44.22 143 PRO A O 1
ATOM 1092 N N . ASP A 1 144 ? 10.141 18.418 5.902 1.00 41.34 144 ASP A N 1
ATOM 1093 C CA . ASP A 1 144 ? 8.959 18.623 5.054 1.00 41.34 144 ASP A CA 1
ATOM 1094 C C . ASP A 1 144 ? 8.659 17.349 4.234 1.00 41.34 144 ASP A C 1
ATOM 1096 O O . ASP A 1 144 ? 9.152 17.154 3.130 1.00 41.34 144 ASP A O 1
ATOM 1100 N N . GLY A 1 145 ? 7.837 16.458 4.801 1.00 45.47 145 GLY A N 1
ATOM 1101 C CA . GLY A 1 145 ? 7.109 15.433 4.037 1.00 45.47 145 GLY A CA 1
ATOM 1102 C C . GLY A 1 145 ? 7.739 14.058 3.802 1.00 45.47 145 GLY A C 1
ATOM 1103 O O . GLY A 1 145 ? 8.950 13.858 3.875 1.00 45.47 145 GLY A O 1
ATOM 1104 N N . ILE A 1 146 ? 6.828 13.107 3.524 1.00 50.25 146 ILE A N 1
ATOM 1105 C CA . ILE A 1 146 ? 6.956 11.640 3.405 1.00 50.25 146 ILE A CA 1
ATOM 1106 C C . ILE A 1 146 ? 7.554 10.985 4.662 1.00 50.25 146 ILE A C 1
ATOM 1108 O O . ILE A 1 146 ? 8.661 10.449 4.647 1.00 50.25 146 ILE A O 1
ATOM 1112 N N . PHE A 1 147 ? 6.729 10.995 5.719 1.00 54.62 147 PHE A N 1
ATOM 1113 C CA . PHE A 1 147 ? 6.870 10.319 7.020 1.00 54.62 147 PHE A CA 1
ATOM 1114 C C . PHE A 1 147 ? 7.502 11.154 8.154 1.00 54.62 147 PHE A C 1
ATOM 1116 O O . PHE A 1 147 ? 8.546 10.791 8.705 1.00 54.62 147 PHE A O 1
ATOM 1123 N N . ARG A 1 148 ? 6.849 12.249 8.599 1.00 49.66 148 ARG A N 1
ATOM 1124 C CA . ARG A 1 148 ? 7.160 12.791 9.937 1.00 49.66 148 ARG A CA 1
ATOM 1125 C C . ARG A 1 148 ? 6.590 11.895 11.036 1.00 49.66 148 ARG A C 1
ATOM 1127 O O . ARG A 1 148 ? 5.522 11.309 10.893 1.00 49.66 148 ARG A O 1
ATOM 1134 N N . ARG A 1 149 ? 7.287 11.882 12.184 1.00 57.19 149 ARG A N 1
ATOM 1135 C CA . ARG A 1 149 ? 6.833 11.330 13.480 1.00 57.19 149 ARG A CA 1
ATOM 1136 C C . ARG A 1 149 ? 6.188 9.948 13.362 1.00 57.19 149 ARG A C 1
ATOM 1138 O O . ARG A 1 149 ? 5.210 9.678 14.043 1.00 57.19 149 ARG A O 1
ATOM 1145 N N . GLY A 1 150 ? 6.709 9.093 12.495 1.00 68.69 150 GLY A N 1
ATOM 1146 C CA . GLY A 1 150 ? 6.035 7.866 12.122 1.00 68.69 150 GLY A CA 1
ATOM 1147 C C . GLY A 1 150 ? 6.860 7.016 11.175 1.00 68.69 150 GLY A C 1
ATOM 1148 O O . GLY A 1 150 ? 8.008 7.345 10.880 1.00 68.69 150 GLY A O 1
ATOM 1149 N N . GLY A 1 151 ? 6.268 5.919 10.729 1.00 77.88 151 GLY A N 1
ATOM 1150 C CA . GLY A 1 151 ? 6.882 4.974 9.815 1.00 77.88 151 GLY A CA 1
ATOM 1151 C C . GLY A 1 151 ? 5.995 4.737 8.604 1.00 77.88 151 GLY A C 1
ATOM 1152 O O . GLY A 1 151 ? 4.809 4.439 8.747 1.00 77.88 151 GLY A O 1
ATOM 1153 N N . GLY A 1 152 ? 6.587 4.880 7.423 1.00 83.75 152 GLY A N 1
ATOM 1154 C CA . GLY A 1 152 ? 5.972 4.477 6.169 1.00 83.75 152 GLY A CA 1
ATOM 1155 C C . GLY A 1 152 ? 6.095 2.985 5.925 1.00 83.75 152 GLY A C 1
ATOM 1156 O O . GLY A 1 152 ? 7.012 2.346 6.435 1.00 83.75 152 GLY A O 1
ATOM 1157 N N . GLU A 1 153 ? 5.187 2.435 5.135 1.00 88.38 153 GLU A N 1
ATOM 1158 C CA . GLU A 1 153 ? 5.214 1.029 4.749 1.00 88.38 153 GLU A CA 1
ATOM 1159 C C . GLU A 1 153 ? 4.585 0.866 3.370 1.00 88.38 153 GLU A C 1
ATOM 1161 O O . GLU A 1 153 ? 3.409 1.177 3.195 1.00 88.38 153 GLU A O 1
ATOM 1166 N N . THR A 1 154 ? 5.343 0.350 2.404 1.00 91.44 154 THR A N 1
ATOM 1167 C CA . THR A 1 154 ? 4.821 -0.032 1.090 1.00 91.44 154 THR A CA 1
ATOM 1168 C C . THR A 1 154 ? 4.836 -1.548 0.957 1.00 91.44 154 THR A C 1
ATOM 1170 O O . THR A 1 154 ? 5.847 -2.204 1.230 1.00 91.44 154 THR A O 1
ATOM 1173 N N . ARG A 1 155 ? 3.711 -2.120 0.523 1.00 96.56 155 ARG A N 1
ATOM 1174 C CA . ARG A 1 155 ? 3.567 -3.557 0.278 1.00 96.56 155 ARG A CA 1
ATOM 1175 C C . ARG A 1 155 ? 2.918 -3.840 -1.063 1.00 96.56 155 ARG A C 1
ATOM 1177 O O . ARG A 1 155 ? 1.969 -3.168 -1.449 1.00 96.56 155 ARG A O 1
ATOM 1184 N N . MET A 1 156 ? 3.379 -4.893 -1.726 1.00 97.81 156 MET A N 1
ATOM 1185 C CA . MET A 1 156 ? 2.917 -5.286 -3.055 1.00 97.81 156 MET A CA 1
ATOM 1186 C C . MET A 1 156 ? 2.424 -6.730 -3.069 1.00 97.81 156 MET A C 1
ATOM 1188 O O . MET A 1 156 ? 3.059 -7.628 -2.505 1.00 97.81 156 MET A O 1
ATOM 1192 N N . ASN A 1 157 ? 1.279 -6.958 -3.710 1.00 98.31 157 ASN A N 1
ATOM 1193 C CA . ASN A 1 157 ? 0.707 -8.294 -3.798 1.00 98.31 157 ASN A CA 1
ATOM 1194 C C . ASN A 1 157 ? 1.538 -9.215 -4.712 1.00 98.31 157 ASN A C 1
ATOM 1196 O O . ASN A 1 157 ? 2.497 -8.792 -5.362 1.00 98.31 157 ASN A O 1
ATOM 1200 N N . ARG A 1 158 ? 1.164 -10.500 -4.758 1.00 98.00 158 ARG A N 1
ATOM 1201 C CA . ARG A 1 158 ? 1.917 -11.519 -5.502 1.00 98.00 158 ARG A CA 1
ATOM 1202 C C . ARG A 1 158 ? 2.065 -11.175 -6.980 1.00 98.00 158 ARG A C 1
ATOM 1204 O O . ARG A 1 158 ? 3.158 -11.306 -7.508 1.00 98.00 158 ARG A O 1
ATOM 1211 N N . SER A 1 159 ? 0.993 -10.713 -7.618 1.00 98.00 159 SER A N 1
ATOM 1212 C CA . SER A 1 159 ? 1.006 -10.354 -9.039 1.00 98.00 159 SER A CA 1
ATOM 1213 C C . SER A 1 159 ? 2.006 -9.234 -9.340 1.00 98.00 159 SER A C 1
ATOM 1215 O O . SER A 1 159 ? 2.849 -9.373 -10.229 1.00 98.00 159 SER A O 1
ATOM 1217 N N . THR A 1 160 ? 1.990 -8.167 -8.534 1.00 98.06 160 THR A N 1
ATOM 1218 C CA . THR A 1 160 ? 2.961 -7.072 -8.641 1.00 98.06 160 THR A CA 1
ATOM 1219 C C . THR A 1 160 ? 4.393 -7.574 -8.424 1.00 98.06 160 THR A C 1
ATOM 1221 O O . THR A 1 160 ? 5.285 -7.253 -9.210 1.00 98.06 160 THR A O 1
ATOM 1224 N N . PHE A 1 161 ? 4.617 -8.392 -7.389 1.00 98.31 161 PHE A N 1
ATOM 1225 C CA . PHE A 1 161 ? 5.926 -8.971 -7.075 1.00 98.31 161 PHE A CA 1
ATOM 1226 C C . PHE A 1 161 ? 6.456 -9.863 -8.207 1.00 98.31 161 PHE A C 1
ATOM 1228 O O . PHE A 1 161 ? 7.576 -9.657 -8.674 1.00 98.31 161 PHE A O 1
ATOM 1235 N N . ASP A 1 162 ? 5.654 -10.823 -8.671 1.00 98.50 162 ASP A N 1
ATOM 1236 C CA . ASP A 1 162 ? 6.043 -11.778 -9.708 1.00 98.50 162 ASP A CA 1
ATOM 1237 C C . ASP A 1 162 ? 6.398 -11.035 -11.006 1.00 98.50 162 ASP A C 1
ATOM 1239 O O . ASP A 1 162 ? 7.425 -11.329 -11.617 1.00 98.50 162 ASP A O 1
ATOM 1243 N N . PHE A 1 163 ? 5.634 -9.998 -11.373 1.00 97.12 163 PHE A N 1
ATOM 1244 C CA . PHE A 1 163 ? 5.945 -9.153 -12.527 1.00 97.12 163 PHE A CA 1
ATOM 1245 C C . PHE A 1 163 ? 7.267 -8.387 -12.364 1.00 97.12 163 PHE A C 1
ATOM 1247 O O . PHE A 1 163 ? 8.074 -8.346 -13.297 1.00 97.12 163 PHE A O 1
ATOM 1254 N N . ILE A 1 164 ? 7.517 -7.795 -11.189 1.00 96.50 164 ILE A N 1
ATOM 1255 C CA . ILE A 1 164 ? 8.778 -7.093 -10.892 1.00 96.50 164 ILE A CA 1
ATOM 1256 C C . ILE A 1 164 ? 9.967 -8.045 -11.013 1.00 96.50 164 ILE A C 1
ATOM 1258 O O . ILE A 1 164 ? 10.988 -7.672 -11.590 1.00 96.50 164 ILE A O 1
ATOM 1262 N N . VAL A 1 165 ? 9.846 -9.266 -10.491 1.00 97.38 165 VAL A N 1
ATOM 1263 C CA . VAL A 1 165 ? 10.912 -10.269 -10.552 1.00 97.38 165 VAL A CA 1
ATOM 1264 C C . VAL A 1 165 ? 11.122 -10.771 -11.977 1.00 97.38 165 VAL A C 1
ATOM 1266 O O . VAL A 1 165 ? 12.256 -10.780 -12.448 1.00 97.38 165 VAL A O 1
ATOM 1269 N N . GLU A 1 166 ? 10.052 -11.130 -12.690 1.00 96.56 166 GLU A N 1
ATOM 1270 C CA . GLU A 1 166 ? 10.117 -11.639 -14.067 1.00 96.56 166 GLU A CA 1
ATOM 1271 C C . GLU A 1 166 ? 10.746 -10.624 -15.030 1.00 96.56 166 GLU A C 1
ATOM 1273 O O . GLU A 1 166 ? 11.529 -10.989 -15.910 1.00 96.56 166 GLU A O 1
ATOM 1278 N N . LYS A 1 167 ? 10.412 -9.341 -14.868 1.00 93.81 167 LYS A N 1
ATOM 1279 C CA . LYS A 1 167 ? 10.922 -8.251 -15.709 1.00 93.81 167 LYS A CA 1
ATOM 1280 C C . LYS A 1 167 ? 12.216 -7.623 -15.174 1.00 93.81 167 LYS A C 1
ATOM 1282 O O . LYS A 1 167 ? 12.676 -6.642 -15.754 1.00 93.81 167 LYS A O 1
ATOM 1287 N N . GLU A 1 168 ? 12.788 -8.171 -14.098 1.00 94.50 168 GLU A N 1
ATOM 1288 C CA . GLU A 1 168 ? 14.001 -7.679 -13.425 1.00 94.50 168 GLU A CA 1
ATOM 1289 C C . GLU A 1 168 ? 13.915 -6.193 -13.015 1.00 94.50 168 GLU A C 1
ATOM 1291 O O . GLU A 1 168 ? 14.905 -5.464 -12.996 1.00 94.50 168 GLU A O 1
ATOM 1296 N N . LEU A 1 169 ? 12.717 -5.717 -12.660 1.00 92.38 169 LEU A N 1
ATOM 1297 C CA . LEU A 1 169 ? 12.466 -4.312 -12.311 1.00 92.38 169 LEU A CA 1
ATOM 1298 C C . LEU A 1 169 ? 12.962 -3.931 -10.910 1.00 92.38 169 LEU A C 1
ATOM 1300 O O . LEU A 1 169 ? 12.956 -2.753 -10.557 1.00 92.38 169 LEU A O 1
ATOM 1304 N N . TYR A 1 170 ? 13.414 -4.903 -10.118 1.00 90.69 170 TYR A N 1
ATOM 1305 C CA . TYR A 1 170 ? 13.959 -4.694 -8.774 1.00 90.69 170 TYR A CA 1
ATOM 1306 C C . TYR A 1 170 ? 15.381 -4.100 -8.765 1.00 90.69 170 TYR A C 1
ATOM 1308 O O . TYR A 1 170 ? 15.874 -3.730 -7.700 1.00 90.69 170 TYR A O 1
ATOM 1316 N N . ASN A 1 171 ? 16.047 -3.985 -9.922 1.00 87.94 171 ASN A N 1
ATOM 1317 C CA . ASN A 1 171 ? 17.358 -3.342 -10.052 1.00 87.94 171 ASN A CA 1
ATOM 1318 C C . ASN A 1 171 ? 17.436 -2.410 -11.273 1.00 87.94 171 ASN A C 1
ATOM 1320 O O . ASN A 1 171 ? 16.594 -2.450 -12.173 1.00 87.94 171 ASN A O 1
ATOM 1324 N N . ILE A 1 172 ? 18.447 -1.536 -11.287 1.00 83.19 172 ILE A N 1
ATOM 1325 C CA . ILE A 1 172 ? 18.590 -0.518 -12.333 1.00 83.19 172 ILE A CA 1
ATOM 1326 C C . ILE A 1 172 ? 18.996 -1.136 -13.675 1.00 83.19 172 ILE A C 1
ATOM 1328 O O . ILE A 1 172 ? 18.547 -0.675 -14.721 1.00 83.19 172 ILE A O 1
ATOM 1332 N N . GLU A 1 173 ? 19.800 -2.197 -13.664 1.00 88.31 173 GLU A N 1
ATOM 1333 C CA . GLU A 1 173 ? 20.269 -2.887 -14.864 1.00 88.31 173 GLU A CA 1
ATOM 1334 C C . GLU A 1 173 ? 19.107 -3.503 -15.661 1.00 88.31 173 GLU A C 1
ATOM 1336 O O . GLU A 1 173 ? 19.038 -3.339 -16.881 1.00 88.31 173 GLU A O 1
ATOM 1341 N N . GLY A 1 174 ? 18.162 -4.154 -14.984 1.00 91.19 174 GLY A N 1
ATOM 1342 C CA . GLY A 1 174 ? 16.968 -4.749 -15.577 1.00 91.19 174 GLY A CA 1
ATOM 1343 C C . GLY A 1 174 ? 15.991 -3.693 -16.088 1.00 91.19 174 GLY A C 1
ATOM 1344 O O . GLY A 1 174 ? 15.509 -3.792 -17.220 1.00 91.19 174 GLY A O 1
ATOM 1345 N N . GLN A 1 175 ? 15.785 -2.607 -15.333 1.00 88.88 175 GLN A N 1
ATOM 1346 C CA . GLN A 1 175 ? 14.989 -1.464 -15.799 1.00 88.88 175 GLN A CA 1
ATOM 1347 C C . GLN A 1 175 ? 15.575 -0.835 -17.074 1.00 88.88 175 GLN A C 1
ATOM 1349 O O . GLN A 1 175 ? 14.842 -0.542 -18.021 1.00 88.88 175 GLN A O 1
ATOM 1354 N N . GLU A 1 176 ? 16.896 -0.653 -17.139 1.00 88.19 176 GLU A N 1
ATOM 1355 C CA . GLU A 1 176 ? 17.580 -0.138 -18.329 1.00 88.19 176 GLU A CA 1
ATOM 1356 C C . GLU A 1 176 ? 17.499 -1.102 -19.513 1.00 88.19 176 GLU A C 1
ATOM 1358 O O . GLU A 1 176 ? 17.284 -0.673 -20.651 1.00 88.19 176 GLU A O 1
ATOM 1363 N N . ALA A 1 177 ? 17.663 -2.402 -19.260 1.00 90.31 177 ALA A N 1
ATOM 1364 C CA . ALA A 1 177 ? 17.549 -3.429 -20.284 1.00 90.31 177 ALA A CA 1
ATOM 1365 C C . ALA A 1 177 ? 16.136 -3.457 -20.880 1.00 90.31 177 ALA A C 1
ATOM 1367 O O . ALA A 1 177 ? 15.981 -3.535 -22.103 1.00 90.31 177 ALA A O 1
ATOM 1368 N N . LEU A 1 178 ? 15.103 -3.344 -20.041 1.00 89.44 178 LEU A N 1
ATOM 1369 C CA . LEU A 1 178 ? 13.722 -3.258 -20.497 1.00 89.44 178 LEU A CA 1
ATOM 1370 C C . LEU A 1 178 ? 13.465 -1.965 -21.274 1.00 89.44 178 LEU A C 1
ATOM 1372 O O . LEU A 1 178 ? 12.909 -2.012 -22.371 1.00 89.44 178 LEU A O 1
ATOM 1376 N N . TYR A 1 179 ? 13.933 -0.824 -20.765 1.00 87.75 179 TYR A N 1
ATOM 1377 C CA . TYR A 1 179 ? 13.838 0.455 -21.467 1.00 87.75 179 TYR A CA 1
ATOM 1378 C C . TYR A 1 179 ? 14.455 0.382 -22.871 1.00 87.75 179 TYR A C 1
ATOM 1380 O O . TYR A 1 179 ? 13.833 0.797 -23.852 1.00 87.75 179 TYR A O 1
ATOM 1388 N N . ALA A 1 180 ? 15.649 -0.206 -22.998 1.00 89.12 180 ALA A N 1
ATOM 1389 C CA . ALA A 1 180 ? 16.314 -0.376 -24.286 1.00 89.12 180 ALA A CA 1
ATOM 1390 C C . ALA A 1 180 ? 15.471 -1.208 -25.269 1.00 89.12 180 ALA A C 1
ATOM 1392 O O . ALA A 1 180 ? 15.365 -0.834 -26.438 1.00 89.12 180 ALA A O 1
ATOM 1393 N N . LYS A 1 181 ? 14.829 -2.286 -24.793 1.00 91.38 181 LYS A N 1
ATOM 1394 C CA . LYS A 1 181 ? 13.918 -3.123 -25.596 1.00 91.38 181 LYS A CA 1
ATOM 1395 C C . LYS A 1 181 ? 12.647 -2.381 -26.023 1.00 91.38 181 LYS A C 1
ATOM 1397 O O . LYS A 1 181 ? 12.150 -2.612 -27.125 1.00 91.38 181 LYS A O 1
ATOM 1402 N N . ILE A 1 182 ? 12.120 -1.498 -25.175 1.00 89.00 182 ILE A N 1
ATOM 1403 C CA . ILE A 1 182 ? 10.940 -0.676 -25.486 1.00 89.00 182 ILE A CA 1
ATOM 1404 C C . ILE A 1 182 ? 11.281 0.339 -26.579 1.00 89.00 182 ILE A C 1
ATOM 1406 O O . ILE A 1 182 ? 10.579 0.441 -27.586 1.00 89.00 182 ILE A O 1
ATOM 1410 N N . VAL A 1 183 ? 12.393 1.064 -26.426 1.00 88.44 183 VAL A N 1
ATOM 1411 C CA . VAL A 1 183 ? 12.818 2.082 -27.400 1.00 88.44 183 VAL A CA 1
ATOM 1412 C C . VAL A 1 183 ? 13.195 1.456 -28.747 1.00 88.44 183 VAL A C 1
ATOM 1414 O O . VAL A 1 183 ? 12.912 2.043 -29.793 1.00 88.44 183 VAL A O 1
ATOM 1417 N N . SER A 1 184 ? 13.768 0.249 -28.753 1.00 92.69 184 SER A N 1
ATOM 1418 C CA . SER A 1 184 ? 14.035 -0.514 -29.981 1.00 92.69 184 SER A CA 1
ATOM 1419 C C . SER A 1 184 ? 12.793 -1.194 -30.573 1.00 92.69 184 SER A C 1
ATOM 1421 O O . SER A 1 184 ? 12.892 -1.810 -31.635 1.00 92.69 184 SER A O 1
ATOM 1423 N N . ARG A 1 185 ? 11.624 -1.068 -29.925 1.00 92.06 185 ARG A N 1
ATOM 1424 C CA . ARG A 1 185 ? 10.345 -1.692 -30.310 1.00 92.06 185 ARG A CA 1
ATOM 1425 C C . ARG A 1 185 ? 10.384 -3.222 -30.352 1.00 92.06 185 ARG A C 1
ATOM 1427 O O . ARG A 1 185 ? 9.601 -3.837 -31.072 1.00 92.06 185 ARG A O 1
ATOM 1434 N N . THR A 1 186 ? 11.283 -3.837 -29.589 1.00 93.56 186 THR A N 1
ATOM 1435 C CA . THR A 1 186 ? 11.316 -5.295 -29.394 1.00 93.56 186 THR A CA 1
ATOM 1436 C C . THR A 1 186 ? 10.454 -5.754 -28.219 1.00 93.56 186 THR A C 1
ATOM 1438 O O . THR A 1 186 ? 10.193 -6.942 -28.100 1.00 93.56 186 THR A O 1
ATOM 1441 N N . GLU A 1 187 ? 10.003 -4.823 -27.375 1.00 90.94 187 GLU A N 1
ATOM 1442 C CA . GLU A 1 187 ? 9.060 -5.049 -26.275 1.00 90.94 187 GLU A CA 1
ATOM 1443 C C . GLU A 1 187 ? 8.024 -3.908 -26.250 1.00 90.94 187 GLU A C 1
ATOM 1445 O O . GLU A 1 187 ? 8.290 -2.802 -26.731 1.00 90.94 187 GLU A O 1
ATOM 1450 N N . GLN A 1 188 ? 6.838 -4.169 -25.699 1.00 88.31 188 GLN A N 1
ATOM 1451 C CA . GLN A 1 188 ? 5.825 -3.143 -25.441 1.00 88.31 188 GLN A CA 1
ATOM 1452 C C . GLN A 1 188 ? 6.146 -2.344 -24.171 1.00 88.31 188 GLN A C 1
ATOM 1454 O O . GLN A 1 188 ? 6.931 -2.779 -23.331 1.00 88.31 188 GLN A O 1
ATOM 1459 N N . ALA A 1 189 ? 5.509 -1.179 -24.023 1.00 84.12 189 ALA A N 1
ATOM 1460 C CA . ALA A 1 189 ? 5.583 -0.401 -22.792 1.00 84.12 189 ALA A CA 1
ATOM 1461 C C . ALA A 1 189 ? 5.139 -1.233 -21.576 1.00 84.12 189 ALA A C 1
ATOM 1463 O O . ALA A 1 189 ? 4.276 -2.105 -21.693 1.00 84.12 189 ALA A O 1
ATOM 1464 N N . VAL A 1 190 ? 5.726 -0.939 -20.413 1.00 85.88 190 VAL A N 1
ATOM 1465 C CA . VAL A 1 190 ? 5.409 -1.628 -19.157 1.00 85.88 190 VAL A CA 1
ATOM 1466 C C . VAL A 1 190 ? 3.912 -1.533 -18.873 1.00 85.88 190 VAL A C 1
ATOM 1468 O O . VAL A 1 190 ? 3.361 -0.441 -18.751 1.00 85.88 190 VAL A O 1
ATOM 1471 N N . SER A 1 191 ? 3.272 -2.689 -18.721 1.00 89.25 191 SER A N 1
ATOM 1472 C CA . SER A 1 191 ? 1.931 -2.805 -18.167 1.00 89.25 191 SER A CA 1
ATOM 1473 C C . SER A 1 191 ? 1.923 -3.955 -17.179 1.00 89.25 191 SER A C 1
ATOM 1475 O O . SER A 1 191 ? 2.152 -5.101 -17.562 1.00 89.25 191 SER A O 1
ATOM 1477 N N . PHE A 1 192 ? 1.643 -3.634 -15.921 1.00 93.50 192 PHE A N 1
ATOM 1478 C CA . PHE A 1 192 ? 1.432 -4.634 -14.886 1.00 93.50 192 PHE A CA 1
ATOM 1479 C C . PHE A 1 192 ? 0.182 -5.481 -15.201 1.00 93.50 192 PHE A C 1
ATOM 1481 O O . PHE A 1 192 ? -0.711 -5.003 -15.921 1.00 93.50 192 PHE A O 1
ATOM 1488 N N . PRO A 1 193 ? 0.112 -6.724 -14.698 1.00 95.12 193 PRO A N 1
ATOM 1489 C CA . PRO A 1 193 ? -1.105 -7.529 -14.729 1.00 95.12 193 PRO A CA 1
ATOM 1490 C C . PRO A 1 193 ? -2.288 -6.823 -14.048 1.00 95.12 193 PRO A C 1
ATOM 1492 O O . PRO A 1 193 ? -2.097 -6.019 -13.143 1.00 95.12 193 PRO A O 1
ATOM 1495 N N . VAL A 1 194 ? -3.519 -7.131 -14.467 1.00 92.44 194 VAL A N 1
ATOM 1496 C CA . VAL A 1 194 ? -4.743 -6.465 -13.963 1.00 92.44 194 VAL A CA 1
ATOM 1497 C C . VAL A 1 194 ? -4.943 -6.671 -12.460 1.00 92.44 194 VAL A C 1
ATOM 1499 O O . VAL A 1 194 ? -5.412 -5.771 -11.778 1.00 92.44 194 VAL A O 1
ATOM 1502 N N . ASP A 1 195 ? -4.533 -7.823 -11.936 1.00 93.38 195 ASP A N 1
ATOM 1503 C CA . ASP A 1 195 ? -4.603 -8.176 -10.519 1.00 93.38 195 ASP A CA 1
ATOM 1504 C C . ASP A 1 195 ? -3.453 -7.584 -9.684 1.00 93.38 195 ASP A C 1
ATOM 1506 O O . ASP A 1 195 ? -3.328 -7.911 -8.508 1.00 93.38 195 ASP A O 1
ATOM 1510 N N . SER A 1 196 ? -2.599 -6.726 -10.254 1.00 96.94 196 SER A N 1
ATOM 1511 C CA . SER A 1 196 ? -1.546 -6.032 -9.505 1.00 96.94 196 SER A CA 1
ATOM 1512 C C . SER A 1 196 ? -2.125 -4.986 -8.557 1.00 96.94 196 SER A C 1
ATOM 1514 O O . SER A 1 196 ? -2.893 -4.107 -8.961 1.00 96.94 196 SER A O 1
ATOM 1516 N N . ILE A 1 197 ? -1.710 -5.075 -7.292 1.00 97.69 197 ILE A N 1
ATOM 1517 C CA . ILE A 1 197 ? -2.093 -4.160 -6.216 1.00 97.69 197 ILE A CA 1
ATOM 1518 C C . ILE A 1 197 ? -0.846 -3.773 -5.422 1.00 97.69 197 ILE A C 1
ATOM 1520 O O . ILE A 1 197 ? 0.015 -4.615 -5.138 1.00 97.69 197 ILE A O 1
ATOM 1524 N N . GLU A 1 198 ? -0.776 -2.506 -5.034 1.00 96.25 198 GLU A N 1
ATOM 1525 C CA . GLU A 1 198 ? 0.177 -1.999 -4.053 1.00 96.25 198 GLU A CA 1
ATOM 1526 C C . GLU A 1 198 ? -0.561 -1.163 -3.001 1.00 96.25 198 GLU A C 1
ATOM 1528 O O . GLU A 1 198 ? -1.567 -0.503 -3.274 1.00 96.25 198 GLU A O 1
ATOM 1533 N N . VAL A 1 199 ? -0.074 -1.243 -1.769 1.00 96.12 199 VAL A N 1
ATOM 1534 C CA . VAL A 1 199 ? -0.563 -0.492 -0.620 1.00 96.12 199 VAL A CA 1
ATOM 1535 C C . VAL A 1 199 ? 0.576 0.340 -0.071 1.00 96.12 199 VAL A C 1
ATOM 1537 O O . VAL A 1 199 ? 1.688 -0.160 0.083 1.00 96.12 199 VAL A O 1
ATOM 1540 N N . LYS A 1 200 ? 0.274 1.583 0.292 1.00 92.62 200 LYS A N 1
ATOM 1541 C CA . LYS A 1 200 ? 1.162 2.438 1.071 1.00 92.62 200 LYS A CA 1
ATOM 1542 C C . LYS A 1 200 ? 0.447 2.882 2.340 1.00 92.62 200 LYS A C 1
ATOM 1544 O O . LYS A 1 200 ? -0.586 3.540 2.280 1.00 92.62 200 LYS A O 1
ATOM 1549 N N . ALA A 1 201 ? 0.999 2.522 3.486 1.00 92.81 201 ALA A N 1
ATOM 1550 C CA . ALA A 1 201 ? 0.459 2.815 4.801 1.00 92.81 201 ALA A CA 1
ATOM 1551 C C . ALA A 1 201 ? 1.332 3.832 5.541 1.00 92.81 201 ALA A C 1
ATOM 1553 O O . ALA A 1 201 ? 2.552 3.888 5.359 1.00 92.81 201 ALA A O 1
ATOM 1554 N N . MET A 1 202 ? 0.694 4.622 6.404 1.00 89.75 202 MET A N 1
ATOM 1555 C CA . MET A 1 202 ? 1.373 5.534 7.318 1.00 89.75 202 MET A CA 1
ATOM 1556 C C . MET A 1 202 ? 0.991 5.236 8.761 1.00 89.75 202 MET A C 1
ATOM 1558 O O . MET A 1 202 ? -0.189 5.170 9.115 1.00 89.75 202 MET A O 1
ATOM 1562 N N . TRP A 1 203 ? 2.014 5.110 9.600 1.00 91.69 203 TRP A N 1
ATOM 1563 C CA . TRP A 1 203 ? 1.895 4.774 11.009 1.00 91.69 203 TRP A CA 1
ATOM 1564 C C . TRP A 1 203 ? 2.486 5.878 11.874 1.00 91.69 203 TRP A C 1
ATOM 1566 O O . TRP A 1 203 ? 3.593 6.334 11.611 1.00 91.69 203 TRP A O 1
ATOM 1576 N N . THR A 1 204 ? 1.811 6.266 12.952 1.00 89.56 204 THR A N 1
ATOM 1577 C CA . THR A 1 204 ? 2.349 7.213 13.949 1.00 89.56 204 THR A CA 1
ATOM 1578 C C . THR A 1 204 ? 2.420 6.552 15.325 1.00 89.56 204 THR A C 1
ATOM 1580 O O . THR A 1 204 ? 1.683 5.595 15.564 1.00 89.56 204 THR A O 1
ATOM 1583 N N . PRO A 1 205 ? 3.308 6.979 16.241 1.00 89.56 205 PRO A N 1
ATOM 1584 C CA . PRO A 1 205 ? 3.277 6.538 17.623 1.00 89.56 205 PRO A CA 1
ATOM 1585 C C . PRO A 1 205 ? 1.897 6.761 18.228 1.00 89.56 205 PRO A C 1
ATOM 1587 O O . PRO A 1 205 ? 1.249 7.781 17.999 1.00 89.56 205 PRO A O 1
ATOM 1590 N N . LEU A 1 206 ? 1.461 5.784 19.007 1.00 92.31 206 LEU A N 1
ATOM 1591 C CA . LEU A 1 206 ? 0.247 5.891 19.791 1.00 92.31 206 LEU A CA 1
ATOM 1592 C C . LEU A 1 206 ? 0.526 6.740 21.036 1.00 92.31 206 LEU A C 1
ATOM 1594 O O . LEU A 1 206 ? 1.361 6.375 21.869 1.00 92.31 206 LEU A O 1
ATOM 1598 N N . GLU A 1 207 ? -0.185 7.851 21.166 1.00 92.00 207 GLU A N 1
ATOM 1599 C CA . GLU A 1 207 ? -0.063 8.796 22.269 1.00 92.00 207 GLU A CA 1
ATOM 1600 C C . GLU A 1 207 ? -1.022 8.438 23.418 1.00 92.00 207 GLU A C 1
ATOM 1602 O O . GLU A 1 207 ? -2.073 7.832 23.193 1.00 92.00 207 GLU A O 1
ATOM 1607 N N . PRO A 1 208 ? -0.726 8.831 24.672 1.00 94.56 208 PRO A N 1
ATOM 1608 C CA . PRO A 1 208 ? -1.601 8.543 25.813 1.00 94.56 208 PRO A CA 1
ATOM 1609 C C . PRO A 1 208 ? -3.021 9.118 25.704 1.00 94.56 208 PRO A C 1
ATOM 1611 O O . PRO A 1 208 ? -3.915 8.652 26.403 1.00 94.56 208 PRO A O 1
ATOM 1614 N N . SER A 1 209 ? -3.213 10.152 24.880 1.00 93.69 209 SER A N 1
ATOM 1615 C CA . SER A 1 209 ? -4.508 10.794 24.636 1.00 93.69 209 SER A CA 1
ATOM 1616 C C . SER A 1 209 ? -5.357 10.101 23.571 1.00 93.69 209 SER A C 1
ATOM 1618 O O . SER A 1 209 ? -6.519 10.464 23.421 1.00 93.69 209 SER A O 1
ATOM 1620 N N . ASP A 1 210 ? -4.791 9.160 22.816 1.00 95.25 210 ASP A N 1
ATOM 1621 C CA . ASP A 1 210 ? -5.503 8.478 21.740 1.00 95.25 210 ASP A CA 1
ATOM 1622 C C . ASP A 1 210 ? -6.481 7.435 22.288 1.00 95.25 210 ASP A C 1
ATOM 1624 O O . ASP A 1 210 ? -6.136 6.637 23.169 1.00 95.25 210 ASP A O 1
ATOM 1628 N N . ASP A 1 211 ? -7.678 7.363 21.703 1.00 96.81 211 ASP A N 1
ATOM 1629 C CA . ASP A 1 211 ? -8.568 6.229 21.935 1.00 96.81 211 ASP A CA 1
ATOM 1630 C C . ASP A 1 211 ? -8.080 5.025 21.129 1.00 96.81 211 ASP A C 1
ATOM 1632 O O . ASP A 1 211 ? -8.261 4.919 19.919 1.00 96.81 211 ASP A O 1
ATOM 1636 N N . ARG A 1 212 ? -7.458 4.072 21.823 1.00 96.69 212 ARG A N 1
ATOM 1637 C CA . ARG A 1 212 ? -6.898 2.857 21.218 1.00 96.69 212 ARG A CA 1
ATOM 1638 C C . ARG A 1 212 ? -7.914 2.055 20.408 1.00 96.69 212 ARG A C 1
ATOM 1640 O O . ARG A 1 212 ? -7.501 1.340 19.499 1.00 96.69 212 ARG A O 1
ATOM 1647 N N . SER A 1 213 ? -9.200 2.124 20.754 1.00 96.62 213 SER A N 1
ATOM 1648 C CA . SER A 1 213 ? -10.250 1.369 20.066 1.00 96.62 213 SER A CA 1
ATOM 1649 C C . SER A 1 213 ? -10.534 1.889 18.654 1.00 96.62 213 SER A C 1
ATOM 1651 O O . SER A 1 213 ? -11.121 1.166 17.850 1.00 96.62 213 SER A O 1
ATOM 1653 N N . HIS A 1 214 ? -10.064 3.097 18.325 1.00 97.56 214 HIS A N 1
ATOM 1654 C CA . HIS A 1 214 ? -10.263 3.718 17.019 1.00 97.56 214 HIS A CA 1
ATOM 1655 C C . HIS A 1 214 ? -9.228 3.316 15.963 1.00 97.56 214 HIS A C 1
ATOM 1657 O O . HIS A 1 214 ? -9.375 3.665 14.793 1.00 97.56 214 HIS A O 1
ATOM 1663 N N . PHE A 1 215 ? -8.164 2.608 16.348 1.00 97.75 215 PHE A N 1
ATOM 1664 C CA . PHE A 1 215 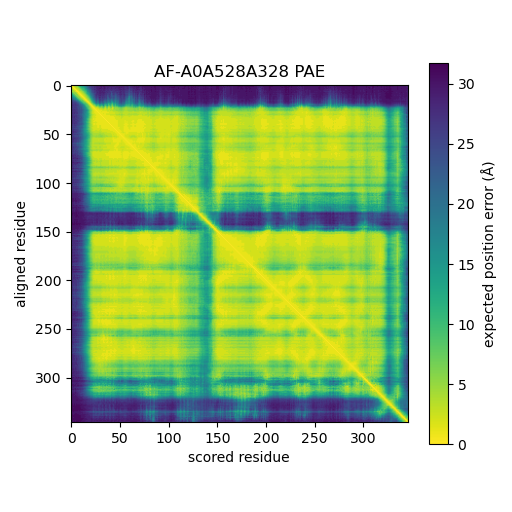? -7.009 2.402 15.479 1.00 97.75 215 PHE A CA 1
ATOM 1665 C C . PHE A 1 215 ? -6.699 0.928 15.259 1.00 97.75 215 PHE A C 1
ATOM 1667 O O . PHE A 1 215 ? -6.800 0.094 16.160 1.00 97.75 215 PHE A O 1
ATOM 1674 N N . HIS A 1 216 ? -6.203 0.621 14.064 1.00 97.81 216 HIS A N 1
ATOM 1675 C CA . HIS A 1 216 ? -5.417 -0.583 13.852 1.00 97.81 216 HIS A CA 1
ATOM 1676 C C . HIS A 1 216 ? -3.988 -0.364 14.375 1.00 97.81 216 HIS A C 1
ATOM 1678 O O . HIS A 1 216 ? -3.332 0.625 14.036 1.00 97.81 216 HIS A O 1
ATOM 1684 N N . LEU A 1 217 ? -3.537 -1.255 15.264 1.00 96.56 217 LEU A N 1
ATOM 1685 C CA . LEU A 1 217 ? -2.320 -1.078 16.055 1.00 96.56 217 LEU A CA 1
ATOM 1686 C C . LEU A 1 217 ? -1.252 -2.107 15.694 1.00 96.56 217 LEU A C 1
ATOM 1688 O O . LEU A 1 217 ? -1.545 -3.286 15.511 1.00 96.56 217 LEU A O 1
ATOM 1692 N N . SER A 1 218 ? 0.003 -1.668 15.714 1.00 94.69 218 SER A N 1
ATOM 1693 C CA . SER A 1 218 ? 1.176 -2.534 15.598 1.00 94.69 218 SER A CA 1
ATOM 1694 C C . SER A 1 218 ? 2.266 -2.116 16.588 1.00 94.69 218 SER A C 1
ATOM 1696 O O . SER A 1 218 ? 2.162 -1.079 17.247 1.00 94.69 218 SER A O 1
ATOM 1698 N N . VAL A 1 219 ? 3.313 -2.929 16.737 1.00 92.56 219 VAL A N 1
ATOM 1699 C CA . VAL A 1 219 ? 4.439 -2.640 17.639 1.00 92.56 219 VAL A CA 1
ATOM 1700 C C . VAL A 1 219 ? 5.715 -2.487 16.828 1.00 92.56 219 VAL A C 1
ATOM 1702 O O . VAL A 1 219 ? 6.123 -3.423 16.150 1.00 92.56 219 VAL A O 1
ATOM 1705 N N . GLY A 1 220 ? 6.367 -1.330 16.925 1.00 88.00 220 GLY A N 1
ATOM 1706 C CA . GLY A 1 220 ? 7.613 -1.044 16.216 1.00 88.00 220 GLY A CA 1
ATOM 1707 C C . GLY A 1 220 ? 8.829 -1.763 16.806 1.00 88.00 220 GLY A C 1
ATOM 1708 O O . GLY A 1 220 ? 8.784 -2.332 17.904 1.00 88.00 220 GLY A O 1
ATOM 1709 N N . ALA A 1 221 ? 9.953 -1.711 16.087 1.00 86.19 221 ALA A N 1
ATOM 1710 C CA . ALA A 1 221 ? 11.236 -2.258 16.546 1.00 86.19 221 ALA A CA 1
ATOM 1711 C C . ALA A 1 221 ? 11.746 -1.612 17.852 1.00 86.19 221 ALA A C 1
ATOM 1713 O O . ALA A 1 221 ? 12.467 -2.243 18.621 1.00 86.19 221 ALA A O 1
ATOM 1714 N N . ASP A 1 222 ? 11.313 -0.384 18.143 1.00 82.44 222 ASP A N 1
ATOM 1715 C CA . ASP A 1 222 ? 11.561 0.350 19.391 1.00 82.44 222 ASP A CA 1
ATOM 1716 C C . ASP A 1 222 ? 10.653 -0.081 20.564 1.00 82.44 222 ASP A C 1
ATOM 1718 O O . ASP A 1 222 ? 10.661 0.550 21.622 1.00 82.44 222 ASP A O 1
ATOM 1722 N N . ALA A 1 223 ? 9.864 -1.144 20.376 1.00 88.44 223 ALA A N 1
ATOM 1723 C CA . ALA A 1 223 ? 8.871 -1.674 21.307 1.00 88.44 223 ALA A CA 1
ATOM 1724 C C . ALA A 1 223 ? 7.711 -0.719 21.652 1.00 88.44 223 ALA A C 1
ATOM 1726 O O . ALA A 1 223 ? 6.933 -1.018 22.562 1.00 88.44 223 ALA A O 1
ATOM 1727 N N . LYS A 1 224 ? 7.538 0.388 20.919 1.00 89.31 224 LYS A N 1
ATOM 1728 C CA . LYS A 1 224 ? 6.388 1.284 21.086 1.00 89.31 224 LYS A CA 1
ATOM 1729 C C . LYS A 1 224 ? 5.201 0.819 20.253 1.00 89.31 224 LYS A C 1
ATOM 1731 O O . LYS A 1 224 ? 5.360 0.159 19.228 1.00 89.31 224 LYS A O 1
ATOM 1736 N N . SER A 1 225 ? 3.998 1.167 20.707 1.00 93.69 225 SER A N 1
ATOM 1737 C CA . SER A 1 225 ? 2.779 0.993 19.913 1.00 93.69 225 SER A CA 1
ATOM 1738 C C . SER A 1 225 ? 2.684 2.089 18.855 1.00 93.69 225 SER A C 1
ATOM 1740 O O . SER A 1 225 ? 2.911 3.259 19.158 1.00 93.69 225 SER A O 1
ATOM 1742 N N . TYR A 1 226 ? 2.308 1.699 17.645 1.00 93.81 226 TYR A N 1
ATOM 1743 C CA . TYR A 1 226 ? 2.011 2.580 16.526 1.00 93.81 226 TYR A CA 1
ATOM 1744 C C . TYR A 1 226 ? 0.570 2.356 16.075 1.00 93.81 226 TYR A C 1
ATOM 1746 O O . TYR A 1 226 ? 0.049 1.245 16.187 1.00 93.81 226 TYR A O 1
ATOM 1754 N N . LYS A 1 227 ? -0.053 3.412 15.562 1.00 95.12 227 LYS A N 1
ATOM 1755 C CA . LYS A 1 227 ? -1.414 3.446 15.030 1.00 95.12 227 LYS A CA 1
ATOM 1756 C C . LYS A 1 227 ? -1.391 3.753 13.535 1.00 95.12 227 LYS A C 1
ATOM 1758 O O . LYS A 1 227 ? -0.651 4.638 13.104 1.00 95.12 227 LYS A O 1
ATOM 1763 N N . LEU A 1 228 ? -2.183 3.022 12.755 1.00 96.00 228 LEU A N 1
ATOM 1764 C CA . LEU A 1 228 ? -2.373 3.287 11.330 1.00 96.00 228 LEU A CA 1
ATOM 1765 C C . LEU A 1 228 ? -3.218 4.555 11.168 1.00 96.00 228 LEU A C 1
ATOM 1767 O O . LEU A 1 228 ? -4.338 4.601 11.674 1.00 96.00 228 LEU A O 1
ATOM 1771 N N . VAL A 1 229 ? -2.705 5.566 10.470 1.00 93.94 229 VAL A N 1
ATOM 1772 C CA . VAL A 1 229 ? -3.401 6.858 10.293 1.00 93.94 229 VAL A CA 1
ATOM 1773 C C . VAL A 1 229 ? -3.816 7.142 8.855 1.00 93.94 229 VAL A C 1
ATOM 1775 O O . VAL A 1 229 ? -4.745 7.918 8.650 1.00 93.94 229 VAL A O 1
ATOM 1778 N N . ALA A 1 230 ? -3.173 6.500 7.877 1.00 92.62 230 ALA A N 1
ATOM 1779 C CA . ALA A 1 230 ? -3.546 6.606 6.471 1.00 92.62 230 ALA A CA 1
ATOM 1780 C C . ALA A 1 230 ? -3.210 5.322 5.704 1.00 92.62 230 ALA A C 1
ATOM 1782 O O . ALA A 1 230 ? -2.233 4.636 6.022 1.00 92.62 230 ALA A O 1
ATOM 1783 N N . LEU 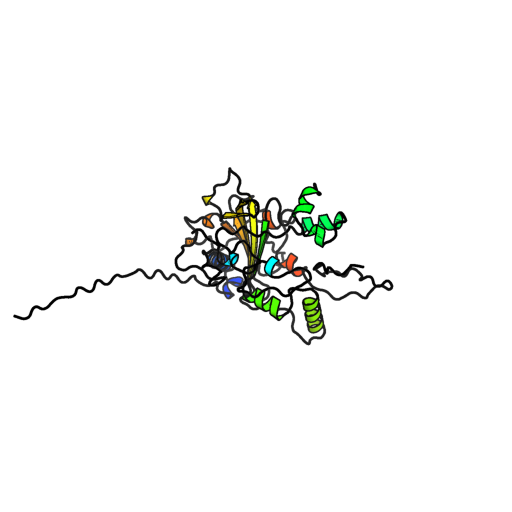A 1 231 ? -4.017 5.020 4.689 1.00 95.31 231 LEU A N 1
ATOM 1784 C CA . LEU A 1 231 ? -3.871 3.858 3.817 1.00 95.31 231 LEU A CA 1
ATOM 1785 C C . LEU A 1 231 ? -4.182 4.252 2.371 1.00 95.31 231 LEU A C 1
ATOM 1787 O O . LEU A 1 231 ? -5.322 4.562 2.031 1.00 95.31 231 LEU A O 1
ATOM 1791 N N . HIS A 1 232 ? -3.170 4.228 1.514 1.00 94.19 232 HIS A N 1
ATOM 1792 C CA . HIS A 1 232 ? -3.315 4.396 0.073 1.00 94.19 232 HIS A CA 1
ATOM 1793 C C . HIS A 1 232 ? -3.322 3.019 -0.584 1.00 94.19 232 HIS A C 1
ATOM 1795 O O . HIS A 1 232 ? -2.495 2.170 -0.254 1.00 94.19 232 HIS A O 1
ATOM 1801 N N . ILE A 1 233 ? -4.244 2.806 -1.518 1.00 96.31 233 ILE A N 1
ATOM 1802 C CA . ILE A 1 233 ? -4.363 1.566 -2.288 1.00 96.31 233 ILE A CA 1
ATOM 1803 C C . ILE A 1 233 ? -4.344 1.935 -3.766 1.00 96.31 233 ILE A C 1
ATOM 1805 O O . ILE A 1 233 ? -5.041 2.865 -4.186 1.00 96.31 233 ILE A O 1
ATOM 1809 N N . ILE A 1 234 ? -3.554 1.200 -4.545 1.00 94.75 234 ILE A N 1
ATOM 1810 C CA . ILE A 1 234 ? -3.454 1.384 -5.991 1.00 94.75 234 ILE A CA 1
ATOM 1811 C C . ILE A 1 234 ? -3.636 0.043 -6.688 1.00 94.75 234 ILE A C 1
ATOM 1813 O O . ILE A 1 234 ? -3.063 -0.960 -6.262 1.00 94.75 234 ILE A O 1
ATOM 1817 N N . THR A 1 235 ? -4.433 0.012 -7.753 1.00 96.06 235 THR A N 1
ATOM 1818 C CA . THR A 1 235 ? -4.728 -1.222 -8.491 1.00 96.06 235 THR A CA 1
ATOM 1819 C C . THR A 1 235 ? -4.628 -1.017 -9.995 1.00 96.06 235 THR A C 1
ATOM 1821 O O . THR A 1 235 ? -4.896 0.067 -10.529 1.00 96.06 235 THR A O 1
ATOM 1824 N N . LYS A 1 236 ? -4.256 -2.080 -10.711 1.00 93.88 236 LYS A N 1
ATOM 1825 C CA . LYS A 1 236 ? -4.170 -2.082 -12.178 1.00 93.88 236 LYS A CA 1
ATOM 1826 C C . LYS A 1 236 ? -5.497 -2.455 -12.859 1.00 93.88 236 LYS A C 1
ATOM 1828 O O . LYS A 1 236 ? -5.512 -2.739 -14.057 1.00 93.88 236 LYS A O 1
ATOM 1833 N N . ASP A 1 237 ? -6.615 -2.354 -12.136 1.00 91.56 237 ASP A N 1
ATOM 1834 C CA . ASP A 1 237 ? -7.975 -2.661 -12.614 1.00 91.56 237 ASP A CA 1
ATOM 1835 C C . ASP A 1 237 ? -8.340 -1.932 -13.919 1.00 91.56 237 ASP A C 1
ATOM 1837 O O . ASP A 1 237 ? -9.109 -2.437 -14.739 1.00 91.56 237 ASP A O 1
ATOM 1841 N N . VAL A 1 238 ? -7.768 -0.739 -14.130 1.00 90.50 238 VAL A N 1
ATOM 1842 C CA . VAL A 1 238 ? -8.021 0.136 -15.284 1.00 90.50 238 VAL A CA 1
ATOM 1843 C C . VAL A 1 238 ? -6.712 0.576 -15.960 1.00 90.50 238 VAL A C 1
ATOM 1845 O O . VAL A 1 238 ? -5.638 0.521 -15.346 1.00 90.50 238 VAL A O 1
ATOM 1848 N N . PRO A 1 239 ? -6.740 1.030 -17.234 1.00 86.00 239 PRO A N 1
ATOM 1849 C CA . PRO A 1 239 ? -5.531 1.421 -17.963 1.00 86.00 239 PRO A CA 1
ATOM 1850 C C . PRO A 1 239 ? -4.644 2.428 -17.218 1.00 86.00 239 PRO A C 1
ATOM 1852 O O . PRO A 1 239 ? -3.457 2.148 -17.046 1.00 86.00 239 PRO A O 1
ATOM 1855 N N . ASN A 1 240 ? -5.227 3.509 -16.692 1.00 86.06 240 ASN A N 1
ATOM 1856 C CA . ASN A 1 240 ? -4.519 4.586 -15.985 1.00 86.06 240 ASN A CA 1
ATOM 1857 C C . ASN A 1 240 ? -4.362 4.355 -14.468 1.00 86.06 240 ASN A C 1
ATOM 1859 O O . ASN A 1 240 ? -4.087 5.307 -13.742 1.00 86.06 240 ASN A O 1
ATOM 1863 N N . TRP A 1 241 ? -4.474 3.098 -14.013 1.00 91.12 241 TRP A N 1
ATOM 1864 C CA . TRP A 1 241 ? -4.531 2.704 -12.599 1.00 91.12 241 TRP A CA 1
ATOM 1865 C C . TRP A 1 241 ? -5.719 3.322 -11.845 1.00 91.12 241 TRP A C 1
ATOM 1867 O O . TRP A 1 241 ? -6.232 4.385 -12.187 1.00 91.12 241 TRP A O 1
ATOM 1877 N N . PHE A 1 242 ? -6.177 2.633 -10.810 1.00 94.69 242 PHE A N 1
ATOM 1878 C CA . PHE A 1 242 ? -7.118 3.178 -9.842 1.00 94.69 242 PHE A CA 1
ATOM 1879 C C . PHE A 1 242 ? -6.359 3.495 -8.558 1.00 94.69 242 PHE A C 1
ATOM 1881 O O . PHE A 1 242 ? -5.571 2.677 -8.090 1.00 94.69 242 PHE A O 1
ATOM 1888 N N . TRP A 1 243 ? -6.589 4.681 -8.006 1.00 94.31 243 TRP A N 1
ATOM 1889 C CA . TRP A 1 243 ? -5.948 5.183 -6.796 1.00 94.31 243 TRP A CA 1
ATOM 1890 C C . TRP A 1 243 ? -7.026 5.543 -5.786 1.00 94.31 243 TRP A C 1
ATOM 1892 O O . TRP A 1 243 ? -8.007 6.199 -6.137 1.00 94.31 243 TRP A O 1
ATOM 1902 N N . THR A 1 244 ? -6.836 5.166 -4.528 1.00 94.94 244 THR A N 1
ATOM 1903 C CA . THR A 1 244 ? -7.725 5.564 -3.436 1.00 94.94 244 THR A CA 1
ATOM 1904 C C . THR A 1 244 ? -6.941 5.806 -2.157 1.00 94.94 244 THR A C 1
ATOM 1906 O O . THR A 1 244 ? -5.911 5.171 -1.922 1.00 94.94 244 THR A O 1
ATOM 1909 N N . SER A 1 245 ? -7.435 6.718 -1.323 1.00 94.25 245 SER A N 1
ATOM 1910 C CA . SER A 1 245 ? -6.836 7.049 -0.029 1.00 94.25 245 SER A CA 1
ATOM 1911 C C . SER A 1 245 ? -7.883 6.993 1.077 1.00 94.25 245 SER A C 1
ATOM 1913 O O . SER A 1 245 ? -8.999 7.483 0.909 1.00 94.25 245 SER A O 1
ATOM 1915 N N . PHE A 1 246 ? -7.505 6.394 2.200 1.00 95.88 246 PHE A N 1
ATOM 1916 C CA . PHE A 1 246 ? -8.279 6.350 3.431 1.00 95.88 246 PHE A CA 1
ATOM 1917 C C . PHE A 1 246 ? -7.498 7.026 4.543 1.00 95.88 246 PHE A C 1
ATOM 1919 O O . PHE A 1 246 ? -6.308 6.750 4.714 1.00 95.88 246 PHE A O 1
ATOM 1926 N N . ARG A 1 247 ? -8.184 7.847 5.333 1.00 93.56 247 ARG A N 1
ATOM 1927 C CA . ARG A 1 247 ? -7.608 8.542 6.487 1.00 93.56 247 ARG A CA 1
ATOM 1928 C C . ARG A 1 247 ? -8.347 8.187 7.761 1.00 93.56 247 ARG A C 1
ATOM 1930 O O . ARG A 1 247 ? -9.531 7.858 7.730 1.00 93.56 247 ARG A O 1
ATOM 1937 N N . GLN A 1 248 ? -7.650 8.277 8.884 1.00 94.81 248 GLN A N 1
ATOM 1938 C CA . GLN A 1 248 ? -8.258 8.111 10.196 1.00 94.81 248 GLN A CA 1
ATOM 1939 C C . GLN A 1 248 ? -8.930 9.425 10.649 1.00 94.81 248 GLN A C 1
ATOM 1941 O O . GLN A 1 248 ? -8.372 10.511 10.472 1.00 94.81 248 GLN A O 1
ATOM 1946 N N . THR A 1 249 ? -10.141 9.333 11.207 1.00 94.06 249 THR A N 1
ATOM 1947 C CA . THR A 1 249 ? -11.030 10.479 11.484 1.00 94.06 249 THR A CA 1
ATOM 1948 C C . THR A 1 249 ? -10.621 11.352 12.673 1.00 94.06 249 THR A C 1
ATOM 1950 O O . THR A 1 249 ? -10.964 12.527 12.705 1.00 94.06 249 THR A O 1
ATOM 1953 N N . ASP A 1 250 ? -9.875 10.814 13.633 1.00 92.62 250 ASP A N 1
ATOM 1954 C CA . ASP A 1 250 ? -9.255 11.560 14.740 1.00 92.62 250 ASP A CA 1
ATOM 1955 C C . ASP A 1 250 ? -7.958 12.279 14.313 1.00 92.62 250 ASP A C 1
ATOM 1957 O O . ASP A 1 250 ? -7.300 12.934 15.126 1.00 92.62 250 ASP A O 1
ATOM 1961 N N . GLY A 1 251 ? -7.548 12.132 13.049 1.00 86.44 251 GLY A N 1
ATOM 1962 C CA . GLY A 1 251 ? -6.434 12.861 12.456 1.00 86.44 251 GLY A CA 1
ATOM 1963 C C . GLY A 1 251 ? -6.761 14.333 12.147 1.00 86.44 251 GLY A C 1
ATOM 1964 O O . GLY A 1 251 ? -7.911 14.761 12.236 1.00 86.44 251 GLY A O 1
ATOM 1965 N N . PRO A 1 252 ? -5.761 15.136 11.737 1.00 83.88 252 PRO A N 1
ATOM 1966 C CA . PRO A 1 252 ? -5.977 16.507 11.286 1.00 83.88 252 PRO A CA 1
ATOM 1967 C C . PRO A 1 252 ? -6.928 16.555 10.090 1.00 83.88 252 PRO A C 1
ATOM 1969 O O . PRO A 1 252 ? -6.857 15.694 9.209 1.00 83.88 252 PRO A O 1
ATOM 1972 N N . GLU A 1 253 ? -7.777 17.580 10.051 1.00 83.19 253 GLU A N 1
ATOM 1973 C CA . GLU A 1 253 ? -8.677 17.847 8.926 1.00 83.19 253 GLU A CA 1
ATOM 1974 C C . GLU A 1 253 ? -7.899 17.970 7.607 1.00 83.19 253 GLU A C 1
ATOM 1976 O O . GLU A 1 253 ? -6.838 18.610 7.578 1.00 83.19 253 GLU A O 1
ATOM 1981 N N . PRO A 1 254 ? -8.396 17.375 6.512 1.00 81.81 254 PRO A N 1
ATOM 1982 C CA . PRO A 1 254 ? -7.718 17.439 5.235 1.00 81.81 254 PRO A CA 1
ATOM 1983 C C . PRO A 1 254 ? -7.943 18.814 4.588 1.00 81.81 254 PRO A C 1
ATOM 1985 O O . PRO A 1 254 ? -9.012 19.415 4.693 1.00 81.81 254 PRO A O 1
ATOM 1988 N N . GLU A 1 255 ? -6.930 19.317 3.882 1.00 81.50 255 GLU A N 1
ATOM 1989 C CA . GLU A 1 255 ? -7.047 20.560 3.102 1.00 81.50 255 GLU A CA 1
ATOM 1990 C C . GLU A 1 255 ? -8.008 20.387 1.914 1.00 81.50 255 GLU A C 1
ATOM 1992 O O . GLU A 1 255 ? -8.767 21.296 1.576 1.00 81.50 255 GLU A O 1
ATOM 1997 N N . ILE A 1 256 ? -7.994 19.196 1.308 1.00 81.19 256 ILE A N 1
ATOM 1998 C CA . ILE A 1 256 ? -8.928 18.784 0.262 1.00 81.19 256 ILE A CA 1
ATOM 1999 C C . ILE A 1 256 ? -10.037 17.963 0.929 1.00 81.19 256 ILE A C 1
ATOM 2001 O O . ILE A 1 256 ? -9.731 16.915 1.498 1.00 81.19 256 ILE A O 1
ATOM 2005 N N . PRO A 1 257 ? -11.309 18.400 0.869 1.00 85.00 257 PRO A N 1
ATOM 2006 C CA . PRO A 1 257 ? -12.406 17.665 1.482 1.00 85.00 257 PRO A CA 1
ATOM 2007 C C . PRO A 1 257 ? -12.532 16.242 0.941 1.00 85.00 257 PRO A C 1
ATOM 2009 O O . PRO A 1 257 ? -12.431 16.025 -0.269 1.00 85.00 257 PRO A O 1
ATOM 2012 N N . SER A 1 258 ? -12.828 15.308 1.840 1.00 84.88 258 SER A N 1
ATOM 2013 C CA . SER A 1 258 ? -13.098 13.915 1.502 1.00 84.88 258 SER A CA 1
ATOM 2014 C C . SER A 1 258 ? -14.276 13.797 0.523 1.00 84.88 258 SER A C 1
ATOM 2016 O O . SER A 1 258 ? -15.318 14.435 0.705 1.00 84.88 258 SER A O 1
ATOM 2018 N N . VAL A 1 259 ? -14.124 12.979 -0.522 1.00 89.25 259 VAL A N 1
ATOM 2019 C CA . VAL A 1 259 ? -15.169 12.711 -1.524 1.00 89.25 259 VAL A CA 1
ATOM 2020 C C . VAL A 1 259 ? -15.550 11.234 -1.497 1.00 89.25 259 VAL A C 1
ATOM 2022 O O . VAL A 1 259 ? -14.879 10.388 -2.091 1.00 89.25 259 VAL A O 1
ATOM 2025 N N . ASP A 1 260 ? 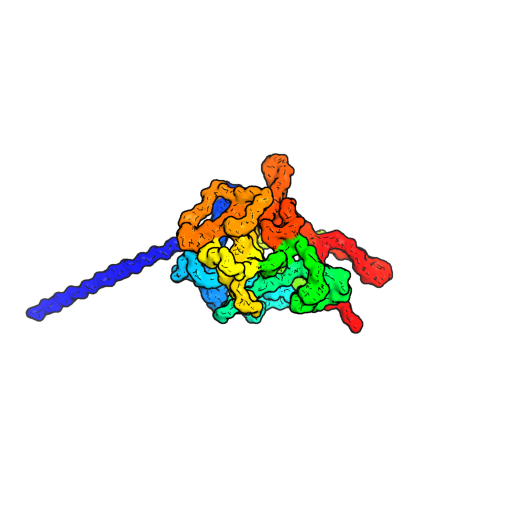-16.684 10.940 -0.864 1.00 94.31 260 ASP A N 1
ATOM 2026 C CA . ASP A 1 260 ? -17.302 9.615 -0.841 1.00 94.31 260 ASP A CA 1
ATOM 2027 C C . ASP A 1 260 ? -18.732 9.685 -1.395 1.00 94.31 260 ASP A C 1
ATOM 2029 O O . ASP A 1 260 ? -19.628 10.289 -0.806 1.00 94.31 260 ASP A O 1
ATOM 2033 N N . THR A 1 261 ? -18.943 9.069 -2.559 1.00 95.00 261 THR A N 1
ATOM 2034 C CA . THR A 1 261 ? -20.247 9.028 -3.243 1.00 95.00 261 THR A CA 1
ATOM 2035 C C . THR A 1 261 ? -21.059 7.769 -2.939 1.00 95.00 261 THR A C 1
ATOM 2037 O O . THR A 1 261 ? -22.202 7.662 -3.382 1.00 95.00 261 THR A O 1
ATOM 2040 N N . TYR A 1 262 ? -20.491 6.826 -2.184 1.00 96.19 262 TYR A N 1
ATOM 2041 C CA . TYR A 1 262 ? -21.125 5.554 -1.837 1.00 96.19 262 TYR A CA 1
ATOM 2042 C C . TYR A 1 262 ? -21.524 5.493 -0.358 1.00 96.19 262 TYR A C 1
ATOM 2044 O O . TYR A 1 262 ? -22.599 4.991 -0.027 1.00 96.19 262 TYR A O 1
ATOM 2052 N N . GLY A 1 263 ? -20.692 6.067 0.510 1.00 95.75 263 GLY A N 1
ATOM 2053 C CA . GLY A 1 263 ? -20.824 6.021 1.959 1.00 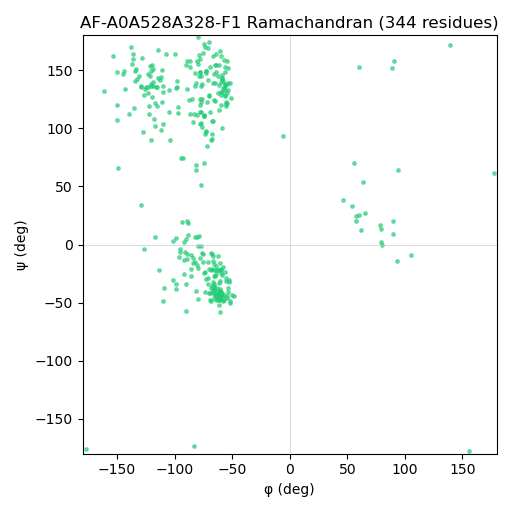95.75 263 GLY A CA 1
ATOM 2054 C C . GLY A 1 263 ? -20.115 4.812 2.569 1.00 95.75 263 GLY A C 1
ATOM 2055 O O . GLY A 1 263 ? -19.991 3.751 1.953 1.00 95.75 263 GLY A O 1
ATOM 2056 N N . GLN A 1 264 ? -19.680 4.969 3.820 1.00 96.25 264 GLN A N 1
ATOM 2057 C CA . GLN A 1 264 ? -18.983 3.923 4.561 1.00 96.25 264 GLN A CA 1
ATOM 2058 C C . GLN A 1 264 ? -19.855 2.652 4.699 1.00 96.25 264 GLN A C 1
ATOM 2060 O O . GLN A 1 264 ? -20.996 2.733 5.171 1.00 96.25 264 GLN A O 1
ATOM 2065 N N . PRO A 1 265 ? -19.335 1.459 4.344 1.00 96.38 265 PRO A N 1
ATOM 2066 C CA . PRO A 1 265 ? -20.056 0.202 4.490 1.00 96.38 265 PRO A CA 1
ATOM 2067 C C . PRO A 1 265 ? -20.501 -0.076 5.927 1.00 96.38 265 PRO A C 1
ATOM 2069 O O . PRO A 1 265 ? -19.708 -0.023 6.867 1.00 96.38 265 PRO A O 1
ATOM 2072 N N . GLY A 1 266 ? -21.754 -0.510 6.091 1.00 96.19 266 GLY A N 1
ATOM 2073 C CA . GLY A 1 266 ? -22.307 -0.877 7.399 1.00 96.19 266 GLY A CA 1
ATOM 2074 C C . GLY A 1 266 ? -21.561 -2.015 8.112 1.00 96.19 266 GLY A C 1
ATOM 2075 O O . GLY A 1 266 ? -21.638 -2.102 9.332 1.00 96.19 266 GLY A O 1
ATOM 2076 N N . LEU A 1 267 ? -20.798 -2.848 7.385 1.00 94.81 267 LEU A N 1
ATOM 2077 C CA . LEU A 1 267 ? -19.941 -3.891 7.975 1.00 94.81 267 LEU A CA 1
ATOM 2078 C C . LEU A 1 267 ? -18.840 -3.334 8.889 1.00 94.81 267 LEU A C 1
ATOM 2080 O O . LEU A 1 267 ? -18.320 -4.074 9.718 1.00 94.81 267 LEU A O 1
ATOM 2084 N N . LEU A 1 268 ? -18.467 -2.062 8.732 1.00 96.81 268 LEU A N 1
ATOM 2085 C CA . LEU A 1 268 ? -17.426 -1.436 9.545 1.00 96.81 268 LEU A CA 1
ATOM 2086 C C . LEU A 1 268 ? -17.947 -1.008 10.921 1.00 96.81 268 LEU A C 1
ATOM 2088 O O . LEU A 1 268 ? -17.148 -0.857 11.844 1.00 96.81 268 LEU A O 1
ATOM 2092 N N . GLN A 1 269 ? -19.265 -0.857 11.078 1.00 97.12 269 GLN A N 1
ATOM 2093 C CA . GLN A 1 269 ? -19.893 -0.405 12.318 1.00 97.12 269 GLN A CA 1
ATOM 2094 C C . GLN A 1 269 ? -19.576 -1.346 13.485 1.00 97.12 269 GLN A C 1
ATOM 2096 O O . GLN A 1 269 ? -19.721 -2.563 13.388 1.00 97.12 269 GLN A O 1
ATOM 2101 N N . GLY A 1 270 ? -19.151 -0.769 14.606 1.00 96.56 270 GLY A N 1
ATOM 2102 C CA . GLY A 1 270 ? -18.720 -1.500 15.798 1.00 96.56 270 GLY A CA 1
ATOM 2103 C C . GLY A 1 270 ? -17.297 -2.061 15.727 1.00 96.56 270 GLY A C 1
ATOM 2104 O O . GLY A 1 270 ? -16.864 -2.711 16.675 1.00 96.56 270 GLY A O 1
ATOM 2105 N N . THR A 1 271 ? -16.558 -1.807 14.645 1.00 97.56 271 THR A N 1
ATOM 2106 C CA . THR A 1 271 ? -15.148 -2.200 14.500 1.00 97.56 271 THR A CA 1
ATOM 2107 C C . THR A 1 271 ? -14.230 -0.980 14.592 1.00 97.56 271 THR A C 1
ATOM 2109 O O . THR A 1 271 ? -14.669 0.147 14.378 1.00 97.56 271 THR A O 1
ATOM 2112 N N . LYS A 1 272 ? -12.924 -1.192 14.809 1.00 97.50 272 LYS A N 1
ATOM 2113 C CA . LYS A 1 272 ? -11.906 -0.123 14.712 1.00 97.50 272 LYS A CA 1
ATOM 2114 C C . LYS A 1 272 ? -11.894 0.588 13.355 1.00 97.50 272 LYS A C 1
ATOM 2116 O O . LYS A 1 272 ? -11.483 1.735 13.253 1.00 97.50 272 LYS A O 1
ATOM 212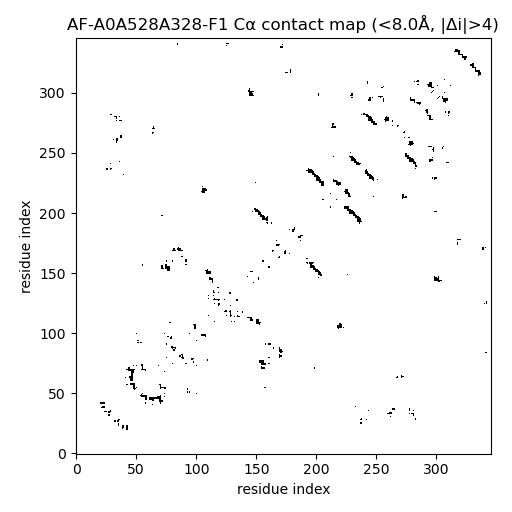1 N N . TRP A 1 273 ? -12.377 -0.077 12.309 1.00 98.12 273 TRP A N 1
ATOM 2122 C CA . TRP A 1 273 ? -12.370 0.461 10.958 1.00 98.12 273 TRP A CA 1
ATOM 2123 C C . TRP A 1 273 ? -13.476 1.490 10.685 1.00 98.12 273 TRP A C 1
ATOM 2125 O O . TRP A 1 273 ? -13.397 2.190 9.682 1.00 98.12 273 TRP A O 1
ATOM 2135 N N . GLN A 1 274 ? -14.470 1.641 11.573 1.00 98.25 274 GLN A N 1
ATOM 2136 C CA . GLN A 1 274 ? -15.484 2.701 11.436 1.00 98.25 274 GLN A CA 1
ATOM 2137 C C . GLN A 1 274 ? -14.895 4.117 11.555 1.00 98.25 274 GLN A C 1
ATOM 2139 O O . GLN A 1 274 ? -15.523 5.076 11.118 1.00 98.25 274 GLN A O 1
ATOM 2144 N N . PHE A 1 275 ? -13.693 4.246 12.123 1.00 97.94 275 PHE A N 1
ATOM 2145 C CA . PHE A 1 275 ? -12.970 5.509 12.307 1.00 97.94 275 PHE A CA 1
ATOM 2146 C C . PHE A 1 275 ? -12.003 5.817 11.158 1.00 97.94 275 PHE A C 1
ATOM 2148 O O . PHE A 1 275 ? -11.070 6.604 11.310 1.00 97.94 275 PHE A O 1
ATOM 2155 N N . TYR A 1 276 ? -12.205 5.171 10.010 1.00 97.06 276 TYR A N 1
ATOM 2156 C CA . TYR A 1 276 ? -11.516 5.481 8.767 1.00 97.06 276 TYR A CA 1
ATOM 2157 C C . TYR A 1 276 ? -12.542 5.954 7.746 1.00 97.06 276 TYR A C 1
ATOM 2159 O O . TYR A 1 276 ? -13.607 5.353 7.596 1.00 97.06 276 TYR A O 1
ATOM 2167 N N . GLU A 1 277 ? -12.215 7.018 7.028 1.00 95.88 277 GLU A N 1
ATOM 2168 C CA . GLU A 1 277 ? -13.046 7.570 5.964 1.00 95.88 277 GLU A CA 1
ATOM 2169 C C . GLU A 1 277 ? -12.311 7.539 4.625 1.00 95.88 277 GLU A C 1
ATOM 2171 O O . GLU A 1 277 ? -11.080 7.595 4.567 1.00 95.88 277 GLU A O 1
ATOM 2176 N N . LEU A 1 278 ? -13.083 7.439 3.544 1.00 96.38 278 LEU A N 1
ATOM 2177 C CA . LEU A 1 278 ? -12.575 7.549 2.184 1.00 96.38 278 LEU A CA 1
ATOM 2178 C C . LEU A 1 278 ? -12.271 9.020 1.880 1.00 96.38 278 LEU A C 1
ATOM 2180 O O . LEU A 1 278 ? -13.191 9.823 1.734 1.00 96.38 278 LEU A O 1
ATOM 2184 N N . SER A 1 279 ? -10.992 9.355 1.726 1.00 93.06 279 SER A N 1
ATOM 2185 C CA . SER A 1 279 ? -10.556 10.690 1.300 1.00 93.06 279 SER A CA 1
ATOM 2186 C C . SER A 1 279 ? -10.944 10.951 -0.158 1.00 93.06 279 SER A C 1
ATOM 2188 O O . SER A 1 279 ? -11.338 12.052 -0.529 1.00 93.06 279 SER A O 1
ATOM 2190 N N . GLY A 1 280 ? -10.865 9.930 -1.010 1.00 93.25 280 GLY A N 1
ATOM 2191 C CA . GLY A 1 280 ? -11.290 10.029 -2.399 1.00 93.25 280 GLY A CA 1
ATOM 2192 C C . GLY A 1 280 ? -10.599 9.024 -3.305 1.00 93.25 280 GLY A C 1
ATOM 2193 O O . GLY A 1 280 ? -9.790 8.203 -2.868 1.00 93.25 280 GLY A O 1
ATOM 2194 N N . THR A 1 281 ? -10.924 9.122 -4.590 1.00 93.81 281 THR A N 1
ATOM 2195 C CA . THR A 1 281 ? -10.468 8.202 -5.636 1.00 93.81 281 THR A CA 1
ATOM 2196 C C . THR A 1 281 ? -9.977 8.958 -6.860 1.00 93.81 281 THR A C 1
ATOM 2198 O O . THR A 1 281 ? -10.509 10.021 -7.183 1.00 93.81 281 THR A O 1
ATOM 2201 N N . GLN A 1 282 ? -9.039 8.379 -7.600 1.00 91.38 282 GLN A N 1
ATOM 2202 C CA . GLN A 1 282 ? -8.515 8.949 -8.833 1.00 91.38 282 GLN A CA 1
ATOM 2203 C C . GLN A 1 282 ? -8.220 7.851 -9.859 1.00 91.38 282 GLN A C 1
ATOM 2205 O O . GLN A 1 282 ? -7.603 6.840 -9.542 1.00 91.38 282 GLN A O 1
ATOM 2210 N N . THR A 1 283 ? -8.643 8.068 -11.101 1.00 89.50 283 THR A N 1
ATOM 2211 C CA . THR A 1 283 ? -8.344 7.192 -12.254 1.00 89.50 283 THR A CA 1
ATOM 2212 C C . THR A 1 283 ? -7.738 7.957 -13.428 1.00 89.50 283 THR A C 1
ATOM 2214 O O . THR A 1 283 ? -7.425 7.372 -14.462 1.00 89.50 283 THR A O 1
ATOM 2217 N N . ASP A 1 284 ? -7.628 9.279 -13.302 1.00 86.88 284 ASP A N 1
ATOM 2218 C CA . ASP A 1 284 ? -7.117 10.162 -14.343 1.00 86.88 284 ASP A CA 1
ATOM 2219 C C . ASP A 1 284 ? -6.510 11.430 -13.726 1.00 86.88 284 ASP A C 1
ATOM 2221 O O . ASP A 1 284 ? -6.788 11.767 -12.573 1.00 86.88 284 ASP A O 1
ATOM 2225 N N . PHE A 1 285 ? -5.689 12.137 -14.499 1.00 83.94 285 PHE A N 1
ATOM 2226 C CA . PHE A 1 285 ? -5.011 13.371 -14.090 1.00 83.94 285 PHE A CA 1
ATOM 2227 C C . PHE A 1 285 ? -5.957 14.573 -14.015 1.00 83.94 285 PHE A C 1
ATOM 2229 O O . PHE A 1 285 ? -5.665 15.550 -13.322 1.00 83.94 285 PHE A O 1
ATOM 2236 N N . THR A 1 286 ? -7.068 14.527 -14.751 1.00 85.69 286 THR A N 1
ATOM 2237 C CA . THR A 1 286 ? -8.034 15.619 -14.853 1.00 85.69 286 THR A CA 1
ATOM 2238 C C . THR A 1 286 ? -9.476 15.127 -14.767 1.00 85.69 286 THR A C 1
ATOM 2240 O O . THR A 1 286 ? -9.771 13.955 -14.984 1.00 85.69 286 THR A O 1
ATOM 2243 N N . ASP A 1 287 ? -10.392 16.034 -14.429 1.00 85.44 287 ASP A N 1
ATOM 2244 C CA . ASP A 1 287 ? -11.832 15.790 -14.484 1.00 85.44 287 ASP A CA 1
ATOM 2245 C C . ASP A 1 287 ? -12.381 15.928 -15.920 1.00 85.44 287 ASP A C 1
ATOM 2247 O O . ASP A 1 287 ? -11.672 16.296 -16.861 1.00 85.44 287 ASP A O 1
ATOM 2251 N N . GLY A 1 288 ? -13.685 15.689 -16.097 1.00 83.50 288 GLY A N 1
ATOM 2252 C CA . GLY A 1 288 ? -14.355 15.827 -17.399 1.00 83.50 288 GLY A CA 1
ATOM 2253 C C . GLY A 1 288 ? -14.352 17.248 -17.989 1.00 83.50 288 GLY A C 1
ATOM 2254 O O . GLY A 1 288 ? -14.719 17.424 -19.148 1.00 83.50 288 GLY A O 1
ATOM 2255 N N . MET A 1 289 ? -13.944 18.264 -17.221 1.00 90.06 289 MET A N 1
ATOM 2256 C CA . MET A 1 289 ? -13.756 19.648 -17.669 1.00 90.06 289 MET A CA 1
ATOM 2257 C C . MET A 1 289 ? -12.277 19.995 -17.907 1.00 90.06 289 MET A C 1
ATOM 2259 O O . MET A 1 289 ? -11.969 21.143 -18.233 1.00 90.06 289 MET A O 1
ATOM 2263 N N . GLY A 1 290 ? -11.362 19.033 -17.750 1.00 87.19 290 GLY A N 1
ATOM 2264 C CA . GLY A 1 290 ? -9.923 19.222 -17.912 1.00 87.19 290 GLY A CA 1
ATOM 2265 C C . GLY A 1 290 ? -9.232 19.875 -16.712 1.00 87.19 290 GLY A C 1
ATOM 2266 O O . GLY A 1 290 ? -8.089 20.311 -16.841 1.00 87.19 290 GLY A O 1
ATOM 2267 N N . ARG A 1 291 ? -9.893 19.976 -15.553 1.00 87.12 291 ARG A N 1
ATOM 2268 C CA . ARG A 1 291 ? -9.284 20.526 -14.332 1.00 87.12 291 ARG A CA 1
ATOM 2269 C C . ARG A 1 291 ? -8.453 19.443 -13.649 1.00 87.12 291 ARG A C 1
ATOM 2271 O O . ARG A 1 291 ? -8.929 18.312 -13.592 1.00 87.12 291 ARG A O 1
ATOM 2278 N N . PRO A 1 292 ? -7.261 19.752 -13.111 1.00 84.88 292 PRO A N 1
ATOM 2279 C CA . PRO A 1 292 ? -6.470 18.774 -12.371 1.00 84.88 292 PRO A CA 1
ATOM 2280 C C . PRO A 1 292 ? -7.256 18.169 -11.207 1.00 84.88 292 PRO A C 1
ATOM 2282 O O . PRO A 1 292 ? -7.947 18.889 -10.483 1.00 84.88 292 PRO A O 1
ATOM 2285 N N . THR A 1 293 ? -7.134 16.859 -11.026 1.00 85.00 293 THR A N 1
ATOM 2286 C CA . THR A 1 293 ? -7.674 16.147 -9.866 1.00 85.00 293 THR A CA 1
ATOM 2287 C C . THR A 1 293 ? -6.568 15.943 -8.832 1.00 85.00 293 THR A C 1
ATOM 2289 O O . THR A 1 293 ? -5.414 15.662 -9.167 1.00 85.00 293 THR A O 1
ATOM 2292 N N . TYR A 1 294 ? -6.920 16.084 -7.558 1.00 83.25 294 TYR A N 1
ATOM 2293 C CA . TYR A 1 294 ? -5.993 15.967 -6.437 1.00 83.25 294 TYR A CA 1
ATOM 2294 C C . TYR A 1 294 ? -6.459 14.866 -5.494 1.00 83.25 294 TYR A C 1
ATOM 2296 O O . TYR A 1 294 ? -7.659 14.674 -5.303 1.00 83.25 294 TYR A O 1
ATOM 2304 N N . LEU A 1 295 ? -5.498 14.157 -4.913 1.00 83.25 295 LEU A N 1
ATOM 2305 C CA . LEU A 1 295 ? -5.729 13.139 -3.900 1.00 83.25 295 LEU A CA 1
ATOM 2306 C C . LEU A 1 295 ? -4.495 13.128 -3.002 1.00 83.25 295 LEU A C 1
ATOM 2308 O O . LEU A 1 295 ? -3.423 12.714 -3.441 1.00 83.25 295 LEU A O 1
ATOM 2312 N N . SER A 1 296 ? -4.645 13.640 -1.783 1.00 75.81 296 SER A N 1
ATOM 2313 C CA . SER A 1 296 ? -3.559 13.751 -0.808 1.00 75.81 296 SER A CA 1
ATOM 2314 C C . SER A 1 296 ? -4.074 13.531 0.607 1.00 75.81 296 SER A C 1
ATOM 2316 O O . SER A 1 296 ? -5.176 13.968 0.936 1.00 75.81 296 SER A O 1
ATOM 2318 N N . ASP A 1 297 ? -3.237 12.946 1.448 1.00 79.75 297 ASP A N 1
ATOM 2319 C CA . ASP A 1 297 ? -3.413 12.785 2.880 1.00 79.75 297 ASP A CA 1
ATOM 2320 C C . ASP A 1 297 ? -2.411 13.678 3.647 1.00 79.75 297 ASP A C 1
ATOM 2322 O O . ASP A 1 297 ? -1.226 13.760 3.303 1.00 79.75 297 ASP A O 1
ATOM 2326 N N . PRO A 1 298 ? -2.848 14.371 4.714 1.00 73.88 298 PRO A N 1
ATOM 2327 C CA . PRO A 1 298 ? -1.985 15.284 5.459 1.00 73.88 298 PRO A CA 1
ATOM 2328 C C . PRO A 1 298 ? -0.778 14.615 6.134 1.00 73.88 298 PRO A C 1
ATOM 2330 O O . PRO A 1 298 ? 0.194 15.320 6.400 1.00 73.88 298 PRO A O 1
ATOM 2333 N N . HIS A 1 299 ? -0.805 13.306 6.403 1.00 75.50 299 HIS A N 1
ATOM 2334 C CA . HIS A 1 299 ? 0.324 12.565 6.974 1.00 75.50 299 HIS A CA 1
ATOM 2335 C C . HIS A 1 299 ? 1.253 11.984 5.907 1.00 75.50 299 HIS A C 1
ATOM 2337 O O . HIS A 1 299 ? 2.459 11.877 6.138 1.00 75.50 299 HIS A O 1
ATOM 2343 N N . VAL A 1 300 ? 0.713 11.570 4.756 1.00 71.38 300 VAL A N 1
ATOM 2344 C CA . VAL A 1 300 ? 1.514 10.940 3.694 1.00 71.38 300 VAL A CA 1
ATOM 2345 C C . VAL A 1 300 ? 2.269 11.994 2.881 1.00 71.38 300 VAL A C 1
ATOM 2347 O O . VAL A 1 300 ? 3.476 11.852 2.670 1.00 71.38 300 VAL A O 1
ATOM 2350 N N . GLU A 1 301 ? 1.596 13.069 2.464 1.00 67.69 301 GLU A N 1
ATOM 2351 C CA . GLU A 1 301 ? 2.176 14.127 1.625 1.00 67.69 301 GLU A CA 1
ATOM 2352 C C . GLU A 1 301 ? 2.779 15.295 2.427 1.00 67.69 301 GLU A C 1
ATOM 2354 O O . GLU A 1 301 ? 3.496 16.107 1.852 1.00 67.69 301 GLU A O 1
ATOM 2359 N N . GLU A 1 302 ? 2.494 15.381 3.731 1.00 64.50 302 GLU A N 1
ATOM 2360 C CA . GLU A 1 302 ? 2.873 16.430 4.695 1.00 64.50 302 GLU A CA 1
ATOM 2361 C C . GLU A 1 302 ? 3.839 17.535 4.197 1.00 64.50 302 GLU A C 1
ATOM 2363 O O . GLU A 1 302 ? 5.054 17.416 4.307 1.00 64.50 302 GLU A O 1
ATOM 2368 N N . GLY A 1 303 ? 3.316 18.664 3.715 1.00 58.34 303 GLY A N 1
ATOM 2369 C CA . GLY A 1 303 ? 4.099 19.776 3.151 1.00 58.34 303 GLY A CA 1
ATOM 2370 C C . GLY A 1 303 ? 4.028 19.869 1.622 1.00 58.34 303 GLY A C 1
ATOM 2371 O O . GLY A 1 303 ? 4.449 20.877 1.057 1.00 58.34 303 GLY A O 1
ATOM 2372 N N . PHE A 1 304 ? 3.451 18.858 0.964 1.00 60.41 304 PHE A N 1
ATOM 2373 C CA . PHE A 1 304 ? 3.132 18.833 -0.467 1.00 60.41 304 PHE A CA 1
ATOM 2374 C C . PHE A 1 304 ? 1.667 18.422 -0.731 1.00 60.41 304 PHE A C 1
ATOM 2376 O O . PHE A 1 304 ? 1.341 17.755 -1.721 1.00 60.41 304 PHE A O 1
ATOM 2383 N N . GLN A 1 305 ? 0.767 18.812 0.179 1.00 59.72 305 GLN A N 1
ATOM 2384 C CA . GLN A 1 305 ? -0.678 18.746 -0.038 1.00 59.72 305 GLN A CA 1
ATOM 2385 C C . GLN A 1 305 ? -1.015 19.607 -1.268 1.00 59.72 305 GLN A C 1
ATOM 2387 O O . GLN A 1 305 ? -0.408 20.663 -1.444 1.00 59.72 305 GLN A O 1
ATOM 2392 N N . ASN A 1 306 ? -1.927 19.145 -2.135 1.00 64.06 306 ASN A N 1
ATOM 2393 C CA . ASN A 1 306 ? -2.124 19.571 -3.544 1.00 64.06 306 ASN A CA 1
ATOM 2394 C C . ASN A 1 306 ? -1.313 18.791 -4.597 1.00 64.06 306 ASN A C 1
ATOM 2396 O O . ASN A 1 306 ? -1.143 19.241 -5.732 1.00 64.06 306 ASN A O 1
ATOM 2400 N N . SER A 1 307 ? -0.846 17.593 -4.256 1.00 63.06 307 SER A N 1
ATOM 2401 C CA . SER A 1 307 ? -0.338 16.631 -5.231 1.00 63.06 307 SER A CA 1
ATOM 2402 C C . SER A 1 307 ? -1.375 15.569 -5.567 1.00 63.06 307 SER A C 1
ATOM 2404 O O . SER A 1 307 ? -2.394 15.419 -4.891 1.00 63.06 307 SER A O 1
ATOM 2406 N N . SER A 1 308 ? -1.143 14.858 -6.665 1.00 67.50 308 SER A N 1
ATOM 2407 C CA . SER A 1 308 ? -1.872 13.634 -6.949 1.00 67.50 308 SER A CA 1
ATOM 2408 C C . SER A 1 308 ? -0.899 12.473 -7.011 1.00 67.50 308 SER A C 1
ATOM 2410 O O . SER A 1 308 ? 0.210 12.612 -7.547 1.00 67.50 308 SER A O 1
ATOM 2412 N N . CYS A 1 309 ? -1.305 11.329 -6.459 1.00 68.44 309 CYS A N 1
ATOM 2413 C CA . CYS A 1 309 ? -0.487 10.126 -6.484 1.00 68.44 309 CYS A CA 1
ATOM 2414 C C . CYS A 1 309 ? -0.098 9.786 -7.934 1.00 68.44 309 CYS A C 1
ATOM 2416 O O . CYS A 1 309 ? 1.083 9.601 -8.229 1.00 68.44 309 CYS A O 1
ATOM 2418 N N . ILE A 1 310 ? -1.050 9.865 -8.873 1.00 75.12 310 ILE A N 1
ATOM 2419 C CA . ILE A 1 310 ? -0.785 9.622 -10.297 1.00 75.12 310 ILE A CA 1
ATOM 2420 C C . ILE A 1 310 ? 0.255 10.595 -10.883 1.00 75.12 310 ILE A C 1
ATOM 2422 O O . ILE A 1 310 ? 1.121 10.167 -11.640 1.00 75.12 310 ILE A O 1
ATOM 2426 N N . SER A 1 311 ? 0.255 11.879 -10.499 1.00 69.31 311 SER A N 1
ATOM 2427 C CA . SER A 1 311 ? 1.225 12.865 -11.009 1.00 69.31 311 SER A CA 1
ATOM 2428 C C . SER A 1 311 ? 2.634 12.617 -10.480 1.00 69.31 311 SER A C 1
ATOM 2430 O O . SER A 1 311 ? 3.597 12.688 -11.240 1.00 69.31 311 SER A O 1
ATOM 2432 N N . CYS A 1 312 ? 2.768 12.288 -9.194 1.00 71.00 312 CYS A N 1
ATOM 2433 C CA . CYS A 1 312 ? 4.065 11.976 -8.593 1.00 71.00 312 CYS A CA 1
ATOM 2434 C C . CYS A 1 312 ? 4.667 10.694 -9.200 1.00 71.00 312 CYS A C 1
ATOM 2436 O O . CYS A 1 312 ? 5.841 10.655 -9.583 1.00 71.00 312 CYS A O 1
ATOM 2438 N N . HIS A 1 313 ? 3.840 9.661 -9.381 1.00 73.31 313 HIS A N 1
ATOM 2439 C CA . HIS A 1 313 ? 4.271 8.406 -9.994 1.00 73.31 313 HIS A CA 1
ATOM 2440 C C . HIS A 1 313 ? 4.507 8.531 -11.510 1.00 73.31 313 HIS A C 1
ATOM 2442 O O . HIS A 1 313 ? 5.415 7.890 -12.032 1.00 73.31 313 HIS A O 1
ATOM 2448 N N . ALA A 1 314 ? 3.801 9.411 -12.226 1.00 71.38 314 ALA A N 1
ATOM 2449 C CA . ALA A 1 314 ? 4.069 9.670 -13.645 1.00 71.38 314 ALA A CA 1
ATOM 2450 C C . ALA A 1 314 ? 5.454 10.294 -13.897 1.00 71.38 314 ALA A C 1
ATOM 2452 O O . ALA A 1 314 ? 6.039 10.096 -14.961 1.00 71.38 314 ALA A O 1
ATOM 2453 N N . LEU A 1 315 ? 6.001 11.027 -12.922 1.00 66.81 315 LEU A N 1
ATOM 2454 C CA . LEU A 1 315 ? 7.363 11.574 -12.987 1.00 66.81 315 LEU A CA 1
ATOM 2455 C C . LEU A 1 315 ? 8.437 10.547 -12.586 1.00 66.81 315 LEU A C 1
ATOM 2457 O O . LEU A 1 315 ? 9.617 10.721 -12.892 1.00 66.81 315 LEU A O 1
ATOM 2461 N N . SER A 1 316 ? 8.026 9.452 -11.947 1.00 66.44 316 SER A N 1
ATOM 2462 C CA . SER A 1 316 ? 8.875 8.372 -11.443 1.00 66.44 316 SER A CA 1
ATOM 2463 C C . SER A 1 316 ? 9.256 7.382 -12.555 1.00 66.44 316 SER A C 1
ATOM 2465 O O . SER A 1 316 ? 8.857 6.221 -12.538 1.00 66.44 316 SER A O 1
ATOM 2467 N N . THR A 1 317 ? 10.008 7.847 -13.557 1.00 66.44 317 THR A N 1
ATOM 2468 C CA . THR A 1 317 ? 10.366 7.063 -14.757 1.00 66.44 317 THR A CA 1
ATOM 2469 C C . THR A 1 317 ? 11.867 6.779 -14.863 1.00 66.44 317 THR A C 1
ATOM 2471 O O . THR A 1 317 ? 12.682 7.355 -14.137 1.00 66.44 317 THR A O 1
ATOM 2474 N N . ILE A 1 318 ? 12.225 5.856 -15.765 1.00 70.81 318 ILE A N 1
ATOM 2475 C CA . ILE A 1 318 ? 13.595 5.661 -16.241 1.00 70.81 318 ILE A CA 1
ATOM 2476 C C . ILE A 1 318 ? 13.727 6.229 -17.660 1.00 70.81 318 ILE A C 1
ATOM 2478 O O . ILE A 1 318 ? 13.095 5.758 -18.607 1.00 70.81 318 ILE A O 1
ATOM 2482 N N . GLY A 1 319 ? 14.525 7.289 -17.784 1.00 66.06 319 GLY A N 1
ATOM 2483 C CA . GLY A 1 319 ? 14.903 7.909 -19.052 1.00 66.06 319 GLY A CA 1
ATOM 2484 C C . GLY A 1 319 ? 16.083 7.229 -19.755 1.00 66.06 319 GLY A C 1
ATOM 2485 O O . GLY A 1 319 ? 16.583 6.182 -19.331 1.00 66.06 319 GLY A O 1
ATOM 2486 N N . ARG A 1 320 ? 16.549 7.854 -20.844 1.00 65.88 320 ARG A N 1
ATOM 2487 C CA . ARG A 1 320 ? 17.724 7.403 -21.601 1.00 65.88 320 ARG A CA 1
ATOM 2488 C C . ARG A 1 320 ? 18.979 7.492 -20.709 1.00 65.88 320 ARG A C 1
ATOM 2490 O O . ARG A 1 320 ? 18.995 8.074 -19.631 1.00 65.88 320 ARG A O 1
ATOM 2497 N N . LYS A 1 321 ? 20.062 6.830 -21.113 1.00 64.19 321 LYS A N 1
ATOM 2498 C CA . LYS A 1 321 ? 21.389 7.117 -20.556 1.00 64.19 321 LYS A CA 1
ATOM 2499 C C . LYS A 1 321 ? 21.997 8.291 -21.320 1.00 64.19 321 LYS A C 1
ATOM 2501 O O . LYS A 1 321 ? 22.144 8.191 -22.543 1.00 64.19 321 LYS A O 1
ATOM 2506 N N . GLY A 1 322 ? 22.405 9.330 -20.592 1.00 57.72 322 GLY A N 1
ATOM 2507 C CA . GLY A 1 322 ? 23.083 10.486 -21.176 1.00 57.72 322 GLY A CA 1
ATOM 2508 C C . GLY A 1 322 ? 24.399 10.073 -21.827 1.00 57.72 322 GLY A C 1
ATOM 2509 O O . GLY A 1 322 ? 24.983 9.049 -21.440 1.00 57.72 322 GLY A O 1
ATOM 2510 N N . PRO A 1 323 ? 24.890 10.823 -22.829 1.00 54.19 323 PRO A N 1
ATOM 2511 C CA . PRO A 1 323 ? 26.254 10.637 -23.292 1.00 54.19 323 PRO A CA 1
ATOM 2512 C C . PRO A 1 323 ? 27.205 10.810 -22.100 1.00 54.19 323 PRO A C 1
ATOM 2514 O O . PRO A 1 323 ? 27.020 11.692 -21.263 1.00 54.19 323 PRO A O 1
ATOM 2517 N N . LYS A 1 324 ? 28.221 9.947 -22.003 1.00 55.22 324 LYS A N 1
ATOM 2518 C CA . LYS A 1 324 ? 29.305 10.172 -21.043 1.00 55.22 324 LYS A CA 1
ATOM 2519 C C . LYS A 1 324 ? 30.004 11.475 -21.427 1.00 55.22 324 LYS A C 1
ATOM 2521 O O . LYS A 1 324 ? 30.370 11.642 -22.593 1.00 55.22 324 LYS A O 1
ATOM 2526 N N . GLY A 1 325 ? 30.194 12.366 -20.459 1.00 54.25 325 GLY A N 1
ATOM 2527 C CA . GLY A 1 325 ? 31.082 13.509 -20.592 1.00 54.25 325 GLY A CA 1
ATOM 2528 C C . GLY A 1 325 ? 32.482 13.050 -21.000 1.00 54.25 325 GLY A C 1
ATOM 2529 O O . GLY A 1 325 ? 32.866 11.893 -20.806 1.00 54.25 325 GLY A O 1
ATOM 2530 N N . ALA A 1 326 ? 33.266 13.953 -21.587 1.00 51.00 326 ALA A N 1
ATOM 2531 C CA . ALA A 1 326 ? 34.633 13.656 -22.025 1.00 51.00 326 ALA A CA 1
ATOM 2532 C C . ALA A 1 326 ? 35.571 13.227 -20.871 1.00 51.00 326 ALA A C 1
ATOM 2534 O O . ALA A 1 326 ? 36.625 12.647 -21.118 1.00 51.00 326 ALA A O 1
ATOM 2535 N N . ASP A 1 327 ? 35.175 13.483 -19.623 1.00 60.69 327 ASP A N 1
ATOM 2536 C CA . ASP A 1 327 ? 35.834 13.067 -18.380 1.00 60.69 327 ASP A CA 1
ATOM 2537 C C . ASP A 1 327 ? 35.316 11.722 -17.824 1.00 60.69 327 ASP A C 1
ATOM 2539 O O . ASP A 1 327 ? 35.756 11.270 -16.769 1.00 60.69 327 ASP A O 1
ATOM 2543 N N . GLY A 1 328 ? 34.384 11.069 -18.524 1.00 51.72 328 GLY A N 1
ATOM 2544 C CA . GLY A 1 328 ? 33.739 9.835 -18.085 1.00 51.72 328 GLY A CA 1
ATOM 2545 C C . GLY A 1 328 ? 32.601 10.031 -17.079 1.00 51.72 328 GLY A C 1
ATOM 2546 O O . GLY A 1 328 ? 31.985 9.031 -16.701 1.00 51.72 328 GLY A O 1
ATOM 2547 N N . SER A 1 329 ? 32.285 11.269 -16.679 1.00 48.59 329 SER A N 1
ATOM 2548 C CA . SER A 1 329 ? 31.129 11.566 -15.832 1.00 48.59 329 SER A CA 1
ATOM 2549 C C . SER A 1 329 ? 29.826 11.388 -16.619 1.00 48.59 329 SER A C 1
ATOM 2551 O O . SER A 1 329 ? 29.746 11.666 -17.816 1.00 48.59 329 SER A O 1
ATOM 2553 N N . SER A 1 330 ? 28.789 10.853 -15.981 1.00 49.66 330 SER A N 1
ATOM 2554 C CA . SER A 1 330 ? 27.444 10.861 -16.557 1.00 49.66 330 SER A CA 1
ATOM 2555 C C . SER A 1 330 ? 26.849 12.255 -16.382 1.00 49.66 330 SER A C 1
ATOM 2557 O O . SER A 1 330 ? 26.731 12.705 -15.241 1.00 49.66 330 SER A O 1
ATOM 2559 N N . GLU A 1 331 ? 26.442 12.924 -17.465 1.00 47.12 331 GLU A N 1
ATOM 2560 C CA . GLU A 1 331 ? 25.614 14.125 -17.320 1.00 47.12 331 GLU A CA 1
ATOM 2561 C C . GLU A 1 331 ? 24.312 13.785 -16.567 1.00 47.12 331 GLU A C 1
ATOM 2563 O O . GLU A 1 331 ? 23.767 12.687 -16.748 1.00 47.12 331 GLU A O 1
ATOM 2568 N N . PRO A 1 332 ? 23.804 14.689 -15.711 1.00 44.31 332 PRO A N 1
ATOM 2569 C CA . PRO A 1 332 ? 22.531 14.483 -15.037 1.00 44.31 332 PRO A CA 1
ATOM 2570 C C . PRO A 1 332 ? 21.393 14.522 -16.067 1.00 44.31 332 PRO A C 1
ATOM 2572 O O . PRO A 1 332 ? 21.037 15.584 -16.572 1.00 44.31 332 PRO A O 1
ATOM 2575 N N . GLU A 1 333 ? 20.809 13.365 -16.388 1.00 54.22 333 GLU A N 1
ATOM 2576 C CA . GLU A 1 333 ? 19.555 13.319 -17.145 1.00 54.22 333 GLU A CA 1
ATOM 2577 C C . GLU A 1 333 ? 18.352 13.604 -16.235 1.00 54.22 333 GLU A C 1
ATOM 2579 O O . GLU A 1 333 ? 18.304 13.189 -15.075 1.00 54.22 333 GLU A O 1
ATOM 2584 N N . ALA A 1 334 ? 17.343 14.278 -16.792 1.00 41.78 334 ALA A N 1
ATOM 2585 C CA . ALA A 1 334 ? 16.025 14.380 -16.184 1.00 41.78 334 ALA A CA 1
ATOM 2586 C C . ALA A 1 334 ? 15.356 12.993 -16.128 1.00 41.78 334 ALA A C 1
ATOM 2588 O O . ALA A 1 334 ? 15.401 12.232 -17.092 1.00 41.78 334 ALA A O 1
ATOM 2589 N N . ASN A 1 335 ? 14.691 12.700 -15.009 1.00 49.31 335 ASN A N 1
ATOM 2590 C CA . ASN A 1 335 ? 13.845 11.520 -14.793 1.00 49.31 335 ASN A CA 1
ATOM 2591 C C . ASN A 1 335 ? 14.584 10.174 -14.851 1.00 49.31 335 ASN A C 1
ATOM 2593 O O . ASN A 1 335 ? 14.209 9.252 -15.576 1.00 49.31 335 ASN A O 1
ATOM 2597 N N . ARG A 1 336 ? 15.643 10.044 -14.052 1.00 52.84 336 ARG A N 1
ATOM 2598 C CA . ARG A 1 336 ? 16.131 8.738 -13.607 1.00 52.84 336 ARG A CA 1
ATOM 2599 C C . ARG A 1 336 ? 16.000 8.718 -12.094 1.00 52.84 336 ARG A C 1
ATOM 2601 O O . ARG A 1 336 ? 16.729 9.442 -11.419 1.00 52.84 336 ARG A O 1
ATOM 2608 N N . ILE A 1 337 ? 15.051 7.948 -11.557 1.00 44.91 337 ILE A N 1
ATOM 2609 C CA . ILE A 1 337 ? 15.033 7.709 -10.111 1.00 44.91 337 ILE A CA 1
ATOM 2610 C C . ILE A 1 337 ? 16.362 7.048 -9.767 1.00 44.91 337 ILE A C 1
ATOM 2612 O O . ILE A 1 337 ? 16.704 5.995 -10.305 1.00 44.91 337 ILE A O 1
ATOM 2616 N N . ALA A 1 338 ? 17.133 7.700 -8.902 1.00 40.56 338 ALA A N 1
ATOM 2617 C CA . ALA A 1 338 ? 18.367 7.143 -8.394 1.00 40.56 338 ALA A CA 1
ATOM 2618 C C . ALA A 1 338 ? 18.028 5.932 -7.515 1.00 40.56 338 ALA A C 1
ATOM 2620 O O . ALA A 1 338 ? 17.759 6.072 -6.326 1.00 40.56 338 ALA A O 1
ATOM 2621 N N . PHE A 1 339 ? 18.063 4.731 -8.088 1.00 41.16 339 PHE A N 1
ATOM 2622 C CA . PHE A 1 339 ? 18.501 3.580 -7.313 1.00 41.16 339 PHE A CA 1
ATOM 2623 C C . PHE A 1 339 ? 19.986 3.820 -7.085 1.00 41.16 339 PHE A C 1
ATOM 2625 O O . PHE A 1 339 ? 20.746 3.933 -8.050 1.00 41.16 339 PHE A O 1
ATOM 2632 N N . PHE A 1 340 ? 20.384 4.037 -5.833 1.00 33.62 340 PHE A N 1
ATOM 2633 C CA . PHE A 1 340 ? 21.783 4.266 -5.501 1.00 33.62 340 PHE A CA 1
ATOM 2634 C C . PHE A 1 340 ? 22.585 3.042 -5.956 1.00 33.62 340 PHE A C 1
ATOM 2636 O O . PHE A 1 340 ? 22.565 1.995 -5.317 1.00 33.62 340 PHE A O 1
ATOM 2643 N N . ASN A 1 341 ? 23.246 3.163 -7.107 1.00 32.81 341 ASN A N 1
ATOM 2644 C CA . ASN A 1 341 ? 24.156 2.149 -7.600 1.00 32.81 341 ASN A CA 1
ATOM 2645 C C . ASN A 1 341 ? 25.435 2.304 -6.771 1.00 32.81 341 ASN A C 1
ATOM 2647 O O . ASN A 1 341 ? 26.197 3.254 -6.969 1.00 32.81 341 ASN A O 1
ATOM 2651 N N . VAL A 1 342 ? 25.619 1.437 -5.774 1.00 30.52 342 VAL A N 1
ATOM 2652 C CA . VAL A 1 342 ? 26.821 1.403 -4.932 1.00 30.52 342 VAL A CA 1
ATOM 2653 C C . VAL A 1 342 ? 27.955 0.796 -5.755 1.00 30.52 342 VAL A C 1
ATOM 2655 O O . VAL A 1 342 ? 28.388 -0.330 -5.547 1.00 30.52 342 VAL A O 1
ATOM 2658 N N . MET A 1 343 ? 28.432 1.537 -6.748 1.00 29.36 343 MET A N 1
ATOM 2659 C CA . MET A 1 343 ? 29.644 1.201 -7.479 1.00 29.36 343 MET A CA 1
ATOM 2660 C C . MET A 1 343 ? 30.571 2.406 -7.470 1.00 29.36 343 MET A C 1
ATOM 2662 O O . MET A 1 343 ? 30.451 3.330 -8.272 1.00 29.36 343 MET A O 1
ATOM 2666 N N . GLY A 1 344 ? 31.504 2.370 -6.519 1.00 30.28 344 GLY A N 1
ATOM 2667 C CA . GLY A 1 344 ? 32.555 3.365 -6.371 1.00 30.28 344 GLY A CA 1
ATOM 2668 C C . GLY A 1 344 ? 33.454 3.121 -5.162 1.00 30.28 344 GLY A C 1
ATOM 2669 O O . GLY A 1 344 ? 33.526 3.974 -4.286 1.00 30.28 344 GLY A O 1
ATOM 2670 N N . SER A 1 345 ? 34.156 1.987 -5.120 1.00 23.97 345 SER A N 1
ATOM 2671 C CA . SER A 1 345 ? 35.417 1.880 -4.372 1.00 23.97 345 SER A CA 1
ATOM 2672 C C . SER A 1 345 ? 36.565 1.738 -5.374 1.00 23.97 345 SER A C 1
ATOM 2674 O O . SER A 1 345 ? 36.546 0.798 -6.171 1.00 23.97 345 SER A O 1
ATOM 2676 N N . PRO A 1 346 ? 37.567 2.627 -5.365 1.00 31.73 346 PRO A N 1
ATOM 2677 C CA . PRO A 1 346 ? 38.937 2.194 -5.152 1.00 31.73 346 PRO A CA 1
ATOM 2678 C C . PRO A 1 346 ? 39.158 1.741 -3.702 1.00 31.73 346 PRO A C 1
ATOM 2680 O O . PRO A 1 346 ? 38.590 2.379 -2.783 1.00 31.73 346 PRO A O 1
#

pLDDT: mean 79.83, std 20.4, range [23.97, 98.5]

Radius of gyration: 23.3 Å; Cα contacts (8 Å, |Δi|>4): 603; chains: 1; bounding box: 79×80×56 Å

Secondary structure (DSSP, 8-state):
-------------------------TTHHHHSHHHHHHHHHHHHHSBBPPTTT-TT-B-TTS-TT-SS-BSGGGSEEHHHHS-GGGPPPPPTT--TT-TTSSTTPPBP-BPPHHHHHHHHHTT--HHHHT-HHHHHHH------SS-SSSEEEEEE-HHHHHHHHHTTTTSHHHHHHHHHHHHTTSSPPP---TT-EEEEEEEEEPPTTS-GGGS-EEEBTTS-EEEEEEEEEEE-SSTT-EEEEEEETTSPPPSSPP--SS---GGGTTSGGGGEEEEEEESSSB-TTSPBP-B--TTTTTT-TT-BHHHHHHH--B-PPPPBPTTSPBP--SSB----------

Foldseek 3Di:
DDDDDDDDDPPPPDPPPPPPLDAQDLVCCPVPVLVSQQSVVQQFQAACDQLLVPAQHHDPVGARQDDHQTRQSSFDWLPQQQDPLLDHGDDRSDCPRQQQRDVLGAHDFADQVQQLVVCVVVPHDSVQSRPNVNSVVPDPDPDFAAADQWGKIKGKHPQQRVLCNVQSVSDPVSQQVVVVCCVVVVDPDDAGDQAIKMKMWIKHFDDPPDDPQLFRWGAHPVRTIIGTAKMWMWGSSDPQIKIWMKGFQPDDDAPQAADRPPDNDPSCPPHSCVRIGTSDMDRDQADPVRHGDADDDCRHGVNNHPHHPSVVVVLQGQDDFAPQDPVRHGDDDRRDDDPPNPPDDD

Sequence (346 aa):
MAVVKHFAVLVVLLPICTSALAEPVPIEAMTNPSKHAWDLFLALNYPAKNPAVERGVPDPQKALGDDGLTVWETWKHGEEVFLANGAPPPKWEDMSLDPSLVPNGKKLFEIPKTLVLEGVRSGMSPDQAVRADQVSKVLKVAPDGIFRRGGGETRMNRSTFDFIVEKELYNIEGQEALYAKIVSRTEQAVSFPVDSIEVKAMWTPLEPSDDRSHFHLSVGADAKSYKLVALHIITKDVPNWFWTSFRQTDGPEPEIPSVDTYGQPGLLQGTKWQFYELSGTQTDFTDGMGRPTYLSDPHVEEGFQNSSCISCHALSTIGRKGPKGADGSSEPEANRIAFFNVMGSP